Protein AF-A0A1A3EFR7-F1 (afdb_monomer)

Secondary structure (DSSP, 8-state):
---EEEEETTTEEEEE---TT-SHHHHHHHHHHHHHHTSPGGGPPP-TTSTTHHHHHHHHHHHHHHHHHHHHHHHHHHHHHHHHHHHHHHHHHHT-HHHHHHHHHHHHHHHHHHHHHHH-EEEEEEE-SS-EEEEEEPPP-HHHHHHHHHHHHHHHHHHHHHHHHHHHHHHTT-S----TTT--TT-EEEETTEEEEEEEE-SSEEEEESSTT-SSEEEEEGGG--EEEPPPPPP----

Nearest PDB structures (foldseek):
  6pw5-assembly1_D  TM=2.987E-01  e=8.821E-01  Chlamydomonas reinhardtii
  7qew-assembly1_G  TM=3.530E-01  e=2.771E+00  Homo sapiens
  7xki-assembly1_H  TM=3.450E-01  e=4.137E+00  Homo sapiens
  6l3t-assembly1_A  TM=3.529E-01  e=3.484E+00  Homo sapiens
  8qa3-assembly1_G  TM=2.784E-01  e=5.507E+00  Homo sapiens

Solvent-accessible surface area (backbone atoms only — not comparable to full-atom values): 13582 Å² total; per-residue (Å²): 137,78,76,46,74,48,78,40,98,89,76,42,73,45,80,43,79,84,54,80,88,68,53,59,38,58,56,30,44,56,49,18,51,56,30,51,70,64,41,69,76,92,71,63,78,83,50,82,95,43,93,59,30,65,59,52,55,52,33,54,50,47,21,52,55,27,43,51,47,20,50,53,39,42,54,52,42,50,52,50,47,52,54,52,50,54,53,49,51,53,50,50,57,63,65,30,51,51,54,40,51,54,49,43,56,48,50,55,52,50,46,54,49,47,50,40,47,45,69,26,46,77,44,77,78,48,76,58,101,86,50,74,42,69,49,78,43,69,49,44,57,70,76,59,29,56,51,49,53,53,52,45,53,54,46,52,53,51,42,52,53,51,49,52,54,50,50,54,33,35,75,71,65,75,25,46,81,57,47,57,92,77,52,59,68,58,16,35,40,24,43,96,92,43,74,27,43,26,73,40,71,42,90,68,30,34,32,25,32,81,50,91,88,55,92,60,70,48,80,44,46,33,56,60,38,79,44,78,42,76,56,74,74,80,76,84,77,82,128

Radius of gyration: 33.88 Å; Cα contacts (8 Å, |Δi|>4): 268; chains: 1; bounding box: 74×56×97 Å

pLDDT: mean 86.57, std 13.1, range [36.88, 97.88]

Foldseek 3Di:
DDWDFDADPVPGTDIPDDAAPPCVLVVLVVQLVVLVVPADPPCDDQDPPDPCNVVNVVSVVSNVSSVVRSVVSVVVNVVNVVVVVVVVVVVCVCLQLVNLVVVLVVLVVVLVVLVCQQQWDKDFPDDDPPDTDIDTGHHDDDPRNVVSVVSSVVSVVVSVVSVVSSVVCVVVVNWFPDFLVNDDQQKWFDAPRDIWGFHAHDGFWTWTDPDPPDPDTDTDGRRRTPDIGGRPDPPPPDD

Structure (mmCIF, N/CA/C/O backbone):
data_AF-A0A1A3EFR7-F1
#
_entry.id   AF-A0A1A3EFR7-F1
#
loop_
_atom_site.group_PDB
_atom_site.id
_atom_site.type_symbol
_atom_site.label_atom_id
_atom_site.label_alt_id
_atom_site.label_comp_id
_atom_site.label_asym_id
_atom_site.label_entity_id
_atom_site.label_seq_id
_atom_site.pdbx_PDB_ins_code
_atom_site.Cartn_x
_atom_site.Cartn_y
_atom_site.Cartn_z
_atom_site.occupancy
_atom_site.B_iso_or_equiv
_atom_site.auth_seq_id
_atom_site.auth_comp_id
_atom_site.auth_asym_id
_atom_site.auth_atom_id
_atom_site.pdbx_PDB_model_num
ATOM 1 N N . MET A 1 1 ? -5.564 -5.905 34.530 1.00 47.72 1 MET A N 1
ATOM 2 C CA . MET A 1 1 ? -5.461 -4.650 33.761 1.00 47.72 1 MET A CA 1
ATOM 3 C C . MET A 1 1 ? -5.780 -3.529 34.733 1.00 47.72 1 MET A C 1
ATOM 5 O O . MET A 1 1 ? -6.834 -3.589 35.351 1.00 47.72 1 MET A O 1
ATOM 9 N N . THR A 1 2 ? -4.843 -2.623 34.988 1.00 44.03 2 THR A N 1
ATOM 10 C CA . THR A 1 2 ? -4.982 -1.571 36.005 1.00 44.03 2 THR A CA 1
ATOM 11 C C . THR A 1 2 ? -5.213 -0.236 35.315 1.00 44.03 2 THR A C 1
ATOM 13 O O . THR A 1 2 ? -4.334 0.248 34.611 1.00 44.03 2 THR A O 1
ATOM 16 N N . ILE A 1 3 ? -6.408 0.323 35.495 1.00 56.50 3 ILE A N 1
ATOM 17 C CA . ILE A 1 3 ? -6.727 1.700 35.118 1.00 56.50 3 ILE A CA 1
ATOM 18 C C . ILE A 1 3 ? -6.306 2.572 36.301 1.00 56.50 3 ILE A C 1
ATOM 20 O O . ILE A 1 3 ? -6.810 2.379 37.410 1.00 56.50 3 ILE A O 1
ATOM 24 N N . GLU A 1 4 ? -5.376 3.500 36.089 1.00 62.97 4 GLU A N 1
ATOM 25 C CA . GLU A 1 4 ? -4.986 4.458 37.124 1.00 62.97 4 GLU A CA 1
ATOM 26 C C . GLU A 1 4 ? -5.893 5.678 37.046 1.00 62.97 4 GLU A C 1
ATOM 28 O O . GLU A 1 4 ? -5.896 6.422 36.067 1.00 62.97 4 GLU A O 1
ATOM 33 N N . ILE A 1 5 ? -6.681 5.883 38.096 1.00 67.31 5 ILE A N 1
ATOM 34 C CA . ILE A 1 5 ? -7.488 7.086 38.265 1.00 67.31 5 ILE A CA 1
ATOM 35 C C . ILE A 1 5 ? -6.757 7.966 39.274 1.00 67.31 5 ILE A C 1
ATOM 37 O O . ILE A 1 5 ? -6.747 7.670 40.469 1.00 67.31 5 ILE A O 1
ATOM 41 N N . ILE A 1 6 ? -6.131 9.035 38.792 1.00 67.69 6 ILE A N 1
ATOM 42 C CA . ILE A 1 6 ? -5.383 9.982 39.620 1.00 67.69 6 ILE A CA 1
ATOM 43 C C . ILE A 1 6 ? -6.299 11.170 39.907 1.00 67.69 6 ILE A C 1
ATOM 45 O O . ILE A 1 6 ? -6.888 11.742 38.995 1.00 67.69 6 ILE A O 1
ATOM 49 N N . HIS A 1 7 ? -6.455 11.542 41.178 1.00 60.56 7 HIS A N 1
ATOM 50 C CA . HIS A 1 7 ? -7.191 12.745 41.567 1.00 60.56 7 HIS A CA 1
ATOM 51 C C . HIS A 1 7 ? -6.232 13.775 42.158 1.00 60.56 7 HIS A C 1
ATOM 53 O O . HIS A 1 7 ? -5.554 13.512 43.149 1.00 60.56 7 HIS A O 1
ATOM 59 N N . ASN A 1 8 ? -6.204 14.950 41.543 1.00 68.00 8 ASN A N 1
ATOM 60 C CA . ASN A 1 8 ? -5.375 16.093 41.889 1.00 68.00 8 ASN A CA 1
ATOM 61 C C . ASN A 1 8 ? -6.301 17.300 42.139 1.00 68.00 8 ASN A C 1
ATOM 63 O O . ASN A 1 8 ? -7.227 17.540 41.370 1.00 68.00 8 ASN A O 1
ATOM 67 N N . ALA A 1 9 ? -6.054 18.086 43.192 1.00 50.72 9 ALA A N 1
ATOM 68 C CA . ALA A 1 9 ? -6.860 19.270 43.514 1.00 50.72 9 ALA A CA 1
ATOM 69 C C . ALA A 1 9 ? -6.804 20.387 42.444 1.00 50.72 9 ALA A C 1
ATOM 71 O O . ALA A 1 9 ? -7.739 21.178 42.345 1.00 50.72 9 ALA A O 1
ATOM 72 N N . ALA A 1 10 ? -5.731 20.455 41.653 1.00 48.84 10 ALA A N 1
ATOM 73 C CA . ALA A 1 10 ? -5.528 21.416 40.569 1.00 48.84 10 ALA A CA 1
ATOM 74 C C . ALA A 1 10 ? -6.089 20.941 39.214 1.00 48.84 10 ALA A C 1
ATOM 76 O O . ALA A 1 10 ? -6.553 21.762 38.429 1.00 48.84 10 ALA A O 1
ATOM 77 N N . GLU A 1 11 ? -6.059 19.634 38.938 1.00 47.59 11 GLU A N 1
ATOM 78 C CA . GLU A 1 11 ? -6.414 19.060 37.623 1.00 47.59 11 GLU A CA 1
ATOM 79 C C . GLU A 1 11 ? -7.722 18.251 37.640 1.00 47.59 11 GLU A C 1
ATOM 81 O O . GLU A 1 11 ? -8.240 17.868 36.594 1.00 47.59 11 GLU A O 1
ATOM 86 N N . GLY A 1 12 ? -8.288 17.998 38.820 1.00 53.56 12 GLY A N 1
ATOM 87 C CA . GLY A 1 12 ? -9.441 17.124 38.992 1.00 53.56 12 GLY A CA 1
ATOM 88 C C . GLY A 1 12 ? -9.071 15.640 38.917 1.00 53.56 12 GLY A C 1
ATOM 89 O O . GLY A 1 12 ? -7.964 15.225 39.252 1.00 53.56 12 GLY A O 1
ATOM 90 N N . THR A 1 13 ? -10.041 14.802 38.548 1.00 62.94 13 THR A N 1
ATOM 91 C CA . THR A 1 13 ? -9.838 13.358 38.368 1.00 62.94 13 THR A CA 1
ATOM 92 C C . THR A 1 13 ? -9.436 13.067 36.923 1.00 62.94 13 THR A C 1
ATOM 94 O O . THR A 1 13 ? -10.256 13.223 36.022 1.00 62.94 13 THR A O 1
ATOM 97 N N . LEU A 1 14 ? -8.213 12.591 36.715 1.00 58.44 14 LEU A N 1
ATOM 98 C CA . LEU A 1 14 ? -7.668 12.156 35.433 1.00 58.44 14 LEU A CA 1
ATOM 99 C C . LEU A 1 14 ? -7.597 10.629 35.367 1.00 58.44 14 LEU A C 1
ATOM 101 O O . LEU A 1 14 ? -7.356 9.957 36.371 1.00 58.44 14 LEU A O 1
ATOM 105 N N . VAL A 1 15 ? -7.811 10.079 34.172 1.00 64.69 15 VAL A N 1
ATOM 106 C CA . VAL A 1 15 ? -7.765 8.634 33.929 1.00 64.69 15 VAL A CA 1
ATOM 107 C C . VAL A 1 15 ? -6.598 8.319 33.003 1.00 64.69 15 VAL A C 1
ATOM 109 O O . VAL A 1 15 ? -6.562 8.759 31.856 1.00 64.69 15 VAL A O 1
ATOM 112 N N . HIS A 1 16 ? -5.633 7.569 33.525 1.00 63.12 16 HIS A N 1
ATOM 113 C CA . HIS A 1 16 ? -4.397 7.186 32.857 1.00 63.12 16 HIS A CA 1
ATOM 114 C C . HIS A 1 16 ? -4.403 5.700 32.479 1.00 63.12 16 HIS A C 1
ATOM 116 O O . HIS A 1 16 ? -5.020 4.863 33.140 1.00 63.12 16 HIS A O 1
ATOM 122 N N . GLY A 1 17 ? -3.665 5.375 31.413 1.00 61.75 17 GLY A N 1
ATOM 123 C CA . GLY A 1 17 ? -3.441 3.991 30.986 1.00 61.75 17 GLY A CA 1
ATOM 124 C C . GLY A 1 17 ? -4.532 3.406 30.091 1.00 61.75 17 GLY A C 1
ATOM 125 O O . GLY A 1 17 ? -4.650 2.184 30.019 1.00 61.75 17 GLY A O 1
ATOM 126 N N . THR A 1 18 ? -5.317 4.245 29.407 1.00 61.47 18 THR A N 1
ATOM 127 C CA . THR A 1 18 ? -6.370 3.751 28.518 1.00 61.47 18 THR A CA 1
ATOM 128 C C . THR A 1 18 ? -5.834 3.286 27.161 1.00 61.47 18 THR A C 1
ATOM 130 O O . THR A 1 18 ? -4.900 3.859 26.595 1.00 61.47 18 THR A O 1
ATOM 133 N N . ALA A 1 19 ? -6.423 2.215 26.634 1.00 57.97 19 ALA A N 1
ATOM 134 C CA . ALA A 1 19 ? -6.080 1.596 25.357 1.00 57.97 19 ALA A CA 1
ATOM 135 C C . ALA A 1 19 ? -7.344 1.296 24.538 1.00 57.97 19 ALA A C 1
ATOM 137 O O . ALA A 1 19 ? -8.467 1.340 25.034 1.00 57.97 19 ALA A O 1
ATOM 138 N N . ARG A 1 20 ? -7.180 0.973 23.250 1.00 60.22 20 ARG A N 1
ATOM 139 C CA . ARG A 1 20 ? -8.311 0.627 22.375 1.00 60.22 20 ARG A CA 1
ATOM 140 C C . ARG A 1 20 ? -9.146 -0.504 22.995 1.00 60.22 20 ARG A C 1
ATOM 142 O O . ARG A 1 20 ? -8.629 -1.601 23.187 1.00 60.22 20 ARG A O 1
ATOM 149 N N . GLY A 1 21 ? -10.443 -0.253 23.190 1.00 64.12 21 GLY A N 1
ATOM 150 C CA . GLY A 1 21 ? -11.410 -1.271 23.616 1.00 64.12 21 GLY A CA 1
ATOM 151 C C . GLY A 1 21 ? -11.259 -1.726 25.069 1.00 64.12 21 GLY A C 1
ATOM 152 O O . GLY A 1 21 ? -11.789 -2.770 25.428 1.00 64.12 21 GLY A O 1
ATOM 153 N N . ASP A 1 22 ? -10.554 -0.962 25.901 1.00 73.44 22 ASP A N 1
ATOM 154 C CA . ASP A 1 22 ? -10.338 -1.265 27.321 1.00 73.44 22 ASP A CA 1
ATOM 155 C C . ASP A 1 22 ? -11.589 -1.089 28.209 1.00 73.44 22 ASP A C 1
ATOM 157 O O . ASP A 1 22 ? -11.560 -1.418 29.393 1.00 73.44 22 ASP A O 1
ATOM 161 N N . GLY A 1 23 ? -12.689 -0.577 27.645 1.00 76.81 23 GLY A N 1
ATOM 162 C CA . GLY A 1 23 ? -13.964 -0.370 28.335 1.00 76.81 23 GLY A CA 1
ATOM 163 C C . GLY A 1 23 ? -13.994 0.844 29.267 1.00 76.81 23 GLY A C 1
ATOM 164 O O . GLY A 1 23 ? -15.021 1.088 29.901 1.00 76.81 23 GLY A O 1
ATOM 165 N N . THR A 1 24 ? -12.921 1.640 29.336 1.00 80.38 24 THR A N 1
ATOM 166 C CA . THR A 1 24 ? -12.816 2.768 30.276 1.00 80.38 24 THR A CA 1
ATOM 167 C C . THR A 1 24 ? -13.879 3.830 30.015 1.00 80.38 24 THR A C 1
ATOM 169 O O . THR A 1 24 ? -14.481 4.354 30.952 1.00 80.38 24 THR A O 1
ATOM 172 N N . ASN A 1 25 ? -14.155 4.106 28.739 1.00 83.25 25 ASN A N 1
ATOM 173 C CA . ASN A 1 25 ? -15.209 5.031 28.342 1.00 83.25 25 ASN A CA 1
ATOM 174 C C . ASN A 1 25 ? -16.582 4.597 28.893 1.00 83.25 25 ASN A C 1
ATOM 176 O O . ASN A 1 25 ? -17.281 5.382 29.526 1.00 83.25 25 A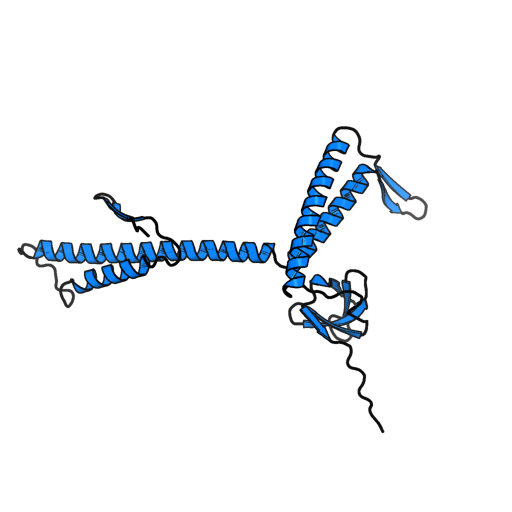SN A O 1
ATOM 180 N N . THR A 1 26 ? -16.929 3.316 28.742 1.00 85.06 26 THR A N 1
ATOM 181 C CA . THR A 1 26 ? -18.188 2.749 29.248 1.00 85.06 26 THR A CA 1
ATOM 182 C C . THR A 1 26 ? -18.311 2.911 30.762 1.00 85.06 26 THR A C 1
ATOM 184 O O . THR A 1 26 ? -19.333 3.378 31.252 1.00 85.06 26 THR A O 1
ATOM 187 N N . ILE A 1 27 ? -17.240 2.610 31.504 1.00 86.75 27 ILE A N 1
ATOM 188 C CA . ILE A 1 27 ? -17.213 2.750 32.968 1.00 86.75 27 ILE A CA 1
ATOM 189 C C . ILE A 1 27 ? -17.441 4.209 33.395 1.00 86.75 27 ILE A C 1
ATOM 191 O O . ILE A 1 27 ? -18.102 4.469 34.404 1.00 86.75 27 ILE A O 1
ATOM 195 N N . LEU A 1 28 ? -16.887 5.170 32.651 1.00 88.12 28 LEU A N 1
ATOM 196 C CA . LEU A 1 28 ? -17.024 6.592 32.960 1.00 88.12 28 LEU A CA 1
ATOM 197 C C . LEU A 1 28 ? -18.399 7.143 32.587 1.00 88.12 28 LEU A C 1
ATOM 199 O O . LEU A 1 28 ? -18.930 7.932 33.364 1.00 88.12 28 LEU A O 1
ATOM 203 N N . TRP A 1 29 ? -19.011 6.678 31.497 1.00 89.38 29 TRP A N 1
ATOM 204 C CA . TRP A 1 29 ? -20.419 6.964 31.210 1.00 89.38 29 TRP A CA 1
ATOM 205 C C . TRP A 1 29 ? -21.349 6.371 32.274 1.00 89.38 29 TRP A C 1
ATOM 207 O O . TRP A 1 29 ? -22.242 7.059 32.751 1.00 89.38 29 TRP A O 1
ATOM 217 N N . ASP A 1 30 ? -21.094 5.159 32.771 1.00 90.31 30 ASP A N 1
ATOM 218 C CA . ASP A 1 30 ? -21.869 4.597 33.889 1.00 90.31 30 ASP A CA 1
ATOM 219 C C . ASP A 1 30 ? -21.675 5.385 35.201 1.00 90.31 30 ASP A C 1
ATOM 221 O O . ASP A 1 30 ? -22.555 5.436 36.069 1.00 90.31 30 ASP A O 1
ATOM 225 N N . ALA A 1 31 ? -20.497 5.980 35.407 1.00 88.19 31 ALA A N 1
ATOM 226 C CA . ALA A 1 31 ? -20.230 6.861 36.544 1.00 88.19 31 ALA A CA 1
ATOM 227 C C . ALA A 1 31 ? -20.920 8.226 36.396 1.00 88.19 31 ALA A C 1
ATOM 229 O O . ALA A 1 31 ? -21.444 8.749 37.382 1.00 88.19 31 ALA A O 1
ATOM 230 N N . GLU A 1 32 ? -20.944 8.774 35.183 1.00 94.00 32 GLU A N 1
ATOM 231 C CA . GLU A 1 32 ? -21.685 9.978 34.812 1.00 94.00 32 GLU A CA 1
ATOM 232 C C . GLU A 1 32 ? -23.180 9.791 35.059 1.00 94.00 32 GLU A C 1
ATOM 234 O O . GLU A 1 32 ? -23.756 10.567 35.822 1.00 94.00 32 GLU A O 1
ATOM 239 N N . GLN A 1 33 ? -23.763 8.688 34.586 1.00 92.75 33 GLN A N 1
ATOM 240 C CA . GLN A 1 33 ? -25.187 8.409 34.757 1.00 92.75 33 GLN A CA 1
ATOM 241 C C . GLN A 1 33 ? -25.579 8.321 36.232 1.00 92.75 33 GLN A C 1
ATOM 243 O O . GLN A 1 33 ? -26.597 8.870 36.657 1.00 92.75 33 GLN A O 1
ATOM 248 N N . ARG A 1 34 ? -24.734 7.694 37.061 1.00 91.88 34 ARG A N 1
ATOM 249 C CA . ARG A 1 34 ? -24.928 7.672 38.519 1.00 91.88 34 ARG A CA 1
ATOM 250 C C . ARG A 1 34 ? -24.830 9.063 39.145 1.00 91.88 34 ARG A C 1
ATOM 252 O O . ARG A 1 34 ? -25.558 9.352 40.093 1.00 91.88 34 ARG A O 1
ATOM 259 N N . ALA A 1 35 ? -23.933 9.916 38.654 1.00 90.88 35 ALA A N 1
ATOM 260 C CA . ALA A 1 35 ? -23.763 11.271 39.166 1.00 90.88 35 ALA A CA 1
ATOM 261 C C . ALA A 1 35 ? -24.929 12.191 38.765 1.00 90.88 35 ALA A C 1
ATOM 263 O O . ALA A 1 35 ? -25.392 12.969 39.599 1.00 90.88 35 ALA A O 1
ATOM 264 N N . VAL A 1 36 ? -25.442 12.057 37.539 1.00 91.12 36 VAL A N 1
ATOM 265 C CA . VAL A 1 36 ? -26.627 12.772 37.044 1.00 91.12 36 VAL A CA 1
ATOM 266 C C . VAL A 1 36 ? -27.892 12.308 37.760 1.00 91.12 36 VAL A C 1
ATOM 268 O O . VAL A 1 36 ? -28.665 13.141 38.226 1.00 91.12 36 VAL A O 1
ATOM 271 N N . ALA A 1 37 ? -28.075 11.000 37.953 1.00 91.75 37 ALA A N 1
ATOM 272 C CA . ALA A 1 37 ? -29.216 10.454 38.692 1.00 91.75 37 ALA A CA 1
ATOM 273 C C . ALA A 1 37 ? -29.262 10.908 40.166 1.00 91.75 37 ALA A C 1
ATOM 275 O O . ALA A 1 37 ? -30.321 10.888 40.790 1.00 91.75 37 ALA A O 1
ATOM 276 N N . ALA A 1 38 ? -28.126 11.328 40.732 1.00 89.56 38 ALA A N 1
ATOM 277 C CA . ALA A 1 38 ? -28.039 11.862 42.089 1.00 89.56 38 ALA A CA 1
ATOM 278 C C . ALA A 1 38 ? -28.396 13.360 42.198 1.00 89.56 38 ALA A C 1
ATOM 280 O O . ALA A 1 38 ? -28.378 13.907 43.310 1.00 89.56 38 ALA A O 1
ATOM 281 N N . LEU A 1 39 ? -28.680 14.040 41.081 1.00 89.88 39 LEU A N 1
ATOM 282 C CA . LEU A 1 39 ? -29.120 15.434 41.079 1.00 89.88 39 LEU A CA 1
ATOM 283 C C . LEU A 1 39 ? -30.555 15.571 41.613 1.00 89.88 39 LEU A C 1
ATOM 285 O O . LEU A 1 39 ? -31.362 14.650 41.471 1.00 89.88 39 LEU A O 1
ATOM 289 N N . PRO A 1 40 ? -30.903 16.721 42.221 1.00 85.06 40 PRO A N 1
ATOM 290 C CA . PRO A 1 40 ? -32.276 16.991 42.627 1.00 85.06 40 PRO A CA 1
ATOM 291 C C . PRO A 1 40 ? -33.252 16.880 41.446 1.00 85.06 40 PRO A C 1
ATOM 293 O O . PRO A 1 40 ? -32.957 17.375 40.352 1.00 85.06 40 PRO A O 1
ATOM 296 N N . PRO A 1 41 ? -34.416 16.242 41.649 1.00 82.62 41 PRO A N 1
ATOM 297 C CA . PRO A 1 41 ? -35.374 16.010 40.580 1.00 82.62 41 PRO A CA 1
ATOM 298 C C . PRO A 1 41 ? -35.906 17.335 40.024 1.00 82.62 41 PRO A C 1
ATOM 300 O O . PRO A 1 41 ? -36.133 18.293 40.762 1.00 82.62 41 PRO A O 1
ATOM 303 N N . GLY A 1 42 ? -36.118 17.386 38.708 1.00 82.31 42 GLY A N 1
ATOM 304 C CA . GLY A 1 42 ? -36.773 18.519 38.047 1.00 82.31 42 GLY A CA 1
ATOM 305 C C . GLY A 1 42 ? -35.972 19.825 38.011 1.00 82.31 42 GLY A C 1
ATOM 306 O O . GLY A 1 42 ? -36.555 20.861 37.713 1.00 82.31 42 GLY A O 1
ATOM 307 N N . GLY A 1 43 ? -34.665 19.799 38.306 1.00 81.69 43 GLY A N 1
ATOM 308 C CA . GLY A 1 43 ? -33.828 21.003 38.255 1.00 81.69 43 GLY A CA 1
ATOM 309 C C . GLY A 1 43 ? -34.181 22.022 39.339 1.00 81.69 43 GLY A C 1
ATOM 310 O O . GLY A 1 43 ? -34.207 23.222 39.069 1.00 81.69 43 GLY A O 1
ATOM 311 N N . GLU A 1 44 ? -34.489 21.544 40.552 1.00 86.81 44 GLU A N 1
ATOM 312 C CA . GLU A 1 44 ? -34.812 22.398 41.700 1.00 86.81 44 GLU A CA 1
ATOM 313 C C . GLU A 1 44 ? -33.772 23.533 41.854 1.00 86.81 44 GLU A C 1
ATOM 315 O O . GLU A 1 44 ? -32.570 23.279 41.772 1.00 86.81 44 GLU A O 1
ATOM 320 N N . PRO A 1 45 ? -34.177 24.793 42.088 1.00 89.38 45 PRO A N 1
ATOM 321 C CA . PRO A 1 45 ? -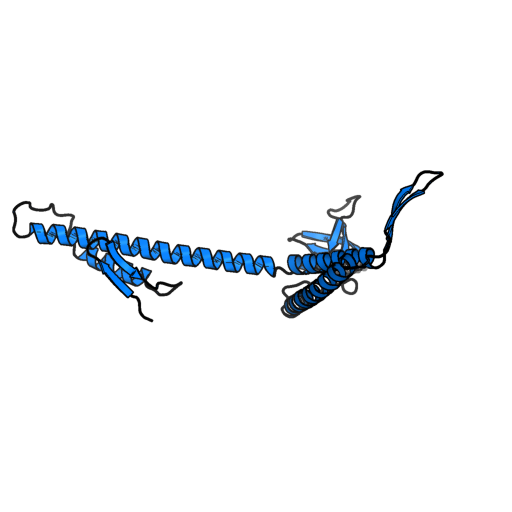33.223 25.871 42.321 1.00 89.38 45 PRO A CA 1
ATOM 322 C C . PRO A 1 45 ? -32.372 25.651 43.581 1.00 89.38 45 PRO A C 1
ATOM 324 O O . PRO A 1 45 ? -32.831 25.119 44.598 1.00 89.38 45 PRO A O 1
ATOM 327 N N . ILE A 1 46 ? -31.123 26.127 43.559 1.00 89.94 46 ILE A N 1
ATOM 328 C CA . ILE A 1 46 ? -30.269 26.131 44.753 1.00 89.94 46 ILE A CA 1
ATOM 329 C C . ILE A 1 46 ? -30.844 27.116 45.779 1.00 89.94 46 ILE A C 1
ATOM 331 O O . ILE A 1 46 ? -30.885 28.323 45.551 1.00 89.94 46 ILE A O 1
ATOM 335 N N . LYS A 1 47 ? -31.232 26.599 46.947 1.00 91.44 47 LYS A N 1
ATOM 336 C CA . LYS A 1 47 ? -31.682 27.400 48.094 1.00 91.44 47 LYS A CA 1
ATOM 337 C C . LYS A 1 47 ? -30.475 28.025 48.799 1.00 91.44 47 LYS A C 1
ATOM 339 O O . LYS A 1 47 ? -29.820 27.355 49.596 1.00 91.44 47 LYS A O 1
ATOM 344 N N . ILE A 1 48 ? -30.168 29.280 48.476 1.00 93.44 48 ILE A N 1
ATOM 345 C CA . ILE A 1 48 ? -29.035 30.032 49.040 1.00 93.44 48 ILE A CA 1
ATOM 346 C C . ILE A 1 48 ? -29.254 30.278 50.543 1.00 93.44 48 ILE A C 1
ATOM 348 O O . ILE A 1 48 ? -30.358 30.621 50.958 1.00 93.44 48 ILE A O 1
ATOM 352 N N . GLY A 1 49 ? -28.218 30.082 51.362 1.00 90.94 49 GLY A N 1
ATOM 353 C CA . GLY A 1 49 ? -28.253 30.244 52.820 1.00 90.94 49 GLY A CA 1
ATOM 354 C C . GLY A 1 49 ? -28.866 29.063 53.582 1.00 90.94 49 GLY A C 1
ATOM 355 O O . GLY A 1 49 ? -28.876 29.063 54.811 1.00 90.94 49 GLY A O 1
ATOM 356 N N . HIS A 1 50 ? -29.369 28.041 52.884 1.00 92.38 50 HIS A N 1
ATOM 357 C CA . HIS A 1 50 ? -29.952 26.855 53.507 1.00 92.38 50 HIS A CA 1
ATOM 358 C C . HIS A 1 50 ? -28.880 25.790 53.783 1.00 92.38 50 HIS A C 1
ATOM 360 O O . HIS A 1 50 ? -27.929 25.625 53.022 1.00 92.38 50 HIS A O 1
ATOM 366 N N . HIS A 1 51 ? -29.056 24.971 54.822 1.00 91.62 51 HIS A N 1
ATOM 367 C CA . HIS A 1 51 ? -28.089 23.920 55.183 1.00 91.62 51 HIS A CA 1
ATOM 368 C C . HIS A 1 51 ? -27.826 22.897 54.049 1.00 91.62 51 HIS A C 1
ATOM 370 O O . HIS A 1 51 ? -26.772 22.259 54.005 1.00 91.62 51 HIS A O 1
ATOM 376 N N . SER A 1 52 ? -28.766 22.748 53.106 1.00 89.75 52 SER A N 1
ATOM 377 C CA . SER A 1 52 ? -28.663 21.860 51.939 1.00 89.75 52 SER A CA 1
ATOM 378 C C . SER A 1 52 ? -27.905 22.461 50.746 1.00 89.75 52 SER A C 1
ATOM 380 O O . SER A 1 52 ? -27.579 21.732 49.809 1.00 89.75 52 SER A O 1
ATOM 382 N N . GLU A 1 53 ? -27.607 23.762 50.762 1.00 93.25 53 GLU A N 1
ATOM 383 C CA . GLU A 1 53 ? -26.986 24.503 49.657 1.00 93.25 53 GLU A CA 1
ATOM 384 C C . GLU A 1 53 ? -25.667 23.867 49.199 1.00 93.25 53 GLU A C 1
ATOM 386 O O . GLU A 1 53 ? -25.480 23.562 48.018 1.00 93.25 53 GLU A O 1
ATOM 391 N N . ARG A 1 54 ? -24.770 23.587 50.154 1.00 92.38 54 ARG A N 1
ATOM 392 C CA . ARG A 1 54 ? -23.468 22.958 49.888 1.00 92.38 54 ARG A CA 1
ATOM 393 C C . ARG A 1 54 ? -23.621 21.587 49.231 1.00 92.38 54 ARG A C 1
ATOM 395 O O . ARG A 1 54 ? -22.892 21.264 48.298 1.00 92.38 54 ARG A O 1
ATOM 402 N N . ARG A 1 55 ? -24.584 20.780 49.692 1.00 91.06 55 ARG A N 1
ATOM 403 C CA . ARG A 1 55 ? -24.855 19.453 49.116 1.00 91.06 55 ARG A CA 1
ATOM 404 C C . ARG A 1 55 ? -25.330 19.572 47.667 1.00 91.06 55 ARG A C 1
ATOM 406 O O . ARG A 1 55 ? -24.864 18.797 46.838 1.00 91.06 55 ARG A O 1
ATOM 413 N N . HIS A 1 56 ? -26.205 20.535 47.375 1.00 92.50 56 HIS A N 1
ATOM 414 C CA . HIS A 1 56 ? -26.717 20.778 46.026 1.00 92.50 56 HIS A CA 1
ATOM 415 C C . HIS A 1 56 ? -25.584 21.179 45.071 1.00 92.50 56 HIS A C 1
ATOM 417 O O . HIS A 1 56 ? -25.380 20.516 44.055 1.00 92.50 56 HIS A O 1
ATOM 423 N N . ARG A 1 57 ? -24.772 22.183 45.433 1.00 93.81 57 ARG A N 1
ATOM 424 C CA . ARG A 1 57 ? -23.620 22.596 44.608 1.00 93.81 57 ARG A CA 1
ATOM 425 C C . ARG A 1 57 ? -22.654 21.447 44.340 1.00 93.81 57 ARG A C 1
ATOM 427 O O . ARG A 1 57 ? -22.244 21.249 43.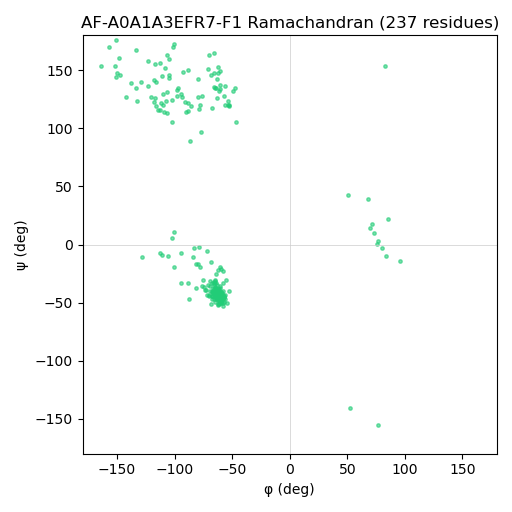202 1.00 93.81 57 ARG A O 1
ATOM 434 N N . ASN A 1 58 ? -22.350 20.652 45.364 1.00 92.38 58 ASN A N 1
ATOM 435 C CA . ASN A 1 58 ? -21.464 19.500 45.218 1.00 92.38 58 ASN A CA 1
ATOM 436 C C . ASN A 1 58 ? -22.055 18.410 44.310 1.00 92.38 58 ASN A C 1
ATOM 438 O O . ASN A 1 58 ? -21.298 17.713 43.642 1.00 92.38 58 ASN A O 1
ATOM 442 N N . ALA A 1 59 ? -23.380 18.230 44.288 1.00 92.69 59 ALA A N 1
ATOM 443 C CA . ALA A 1 59 ? -24.032 17.283 43.385 1.00 92.69 59 ALA A CA 1
ATOM 444 C C . ALA A 1 59 ? -23.900 17.730 41.921 1.00 92.69 59 ALA A C 1
ATOM 446 O O . ALA A 1 59 ? -23.467 16.934 41.092 1.00 92.69 59 ALA A O 1
ATOM 447 N N . ILE A 1 60 ? -24.167 19.010 41.637 1.00 92.31 60 ILE A N 1
ATOM 448 C CA . ILE A 1 60 ? -23.995 19.602 40.300 1.00 92.31 60 ILE A CA 1
ATOM 449 C C . ILE A 1 60 ? -22.537 19.503 39.846 1.00 92.31 60 ILE A C 1
ATOM 451 O O . ILE A 1 60 ? -22.276 19.012 38.751 1.00 92.31 60 ILE A O 1
ATOM 455 N N . ALA A 1 61 ? -21.589 19.905 40.700 1.00 92.62 61 ALA A N 1
ATOM 456 C CA . ALA A 1 61 ? -20.164 19.821 40.390 1.00 92.62 61 ALA A CA 1
ATOM 457 C C . ALA A 1 61 ? -19.744 18.378 40.069 1.00 92.62 61 ALA A C 1
ATOM 459 O O . ALA A 1 61 ? -19.125 18.134 39.040 1.00 92.62 61 ALA A O 1
ATOM 460 N N . ARG A 1 62 ? -20.169 17.397 40.881 1.00 91.56 62 ARG A N 1
ATOM 461 C CA . ARG A 1 62 ? -19.870 15.980 40.627 1.00 91.56 62 ARG A CA 1
ATOM 462 C C . ARG A 1 62 ? -20.436 15.469 39.304 1.00 91.56 62 ARG A C 1
ATOM 464 O O . ARG A 1 62 ? -19.720 14.757 38.608 1.00 91.56 62 ARG A O 1
ATOM 471 N N . ALA A 1 63 ? -21.686 15.796 38.975 1.00 91.94 63 ALA A N 1
ATOM 472 C CA . ALA A 1 63 ? -22.306 15.381 37.715 1.00 91.94 63 ALA A CA 1
ATOM 473 C C . ALA A 1 63 ? -21.566 15.975 36.511 1.00 91.94 63 ALA A C 1
ATOM 475 O O . ALA A 1 63 ? -21.197 15.260 35.581 1.00 91.94 63 ALA A O 1
ATOM 476 N N . HIS A 1 64 ? -21.256 17.266 36.582 1.00 93.94 64 HIS A N 1
ATOM 477 C CA . HIS A 1 64 ? -20.523 17.973 35.544 1.00 93.94 64 HIS A CA 1
ATOM 478 C C . HIS A 1 64 ? -19.088 17.446 35.364 1.00 93.94 64 HIS A C 1
ATOM 480 O O . HIS A 1 64 ? -18.655 17.200 34.238 1.00 93.94 64 HIS A O 1
ATOM 486 N N . ASP A 1 65 ? -18.365 17.190 36.455 1.00 92.00 65 ASP A N 1
ATOM 487 C CA . ASP A 1 65 ? -17.014 16.625 36.395 1.00 92.00 65 ASP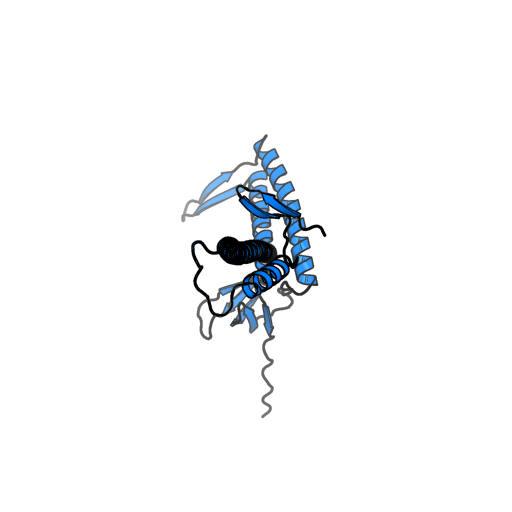 A CA 1
ATOM 488 C C . ASP A 1 65 ? -17.015 15.180 35.884 1.00 92.00 65 ASP A C 1
ATOM 490 O O . ASP A 1 65 ? -16.054 14.751 35.246 1.00 92.00 65 ASP A O 1
ATOM 494 N N . ALA A 1 66 ? -18.063 14.405 36.179 1.00 89.62 66 ALA A N 1
ATOM 495 C CA . ALA A 1 66 ? -18.225 13.058 35.639 1.00 89.62 66 ALA A CA 1
ATOM 496 C C . ALA A 1 66 ? -18.526 13.092 34.132 1.00 89.62 66 ALA A C 1
ATOM 498 O O . ALA A 1 66 ? -17.923 12.327 33.384 1.00 89.62 66 ALA A O 1
ATOM 499 N N . THR A 1 67 ? -19.359 14.039 33.686 1.00 91.69 67 THR A N 1
ATOM 500 C CA . THR A 1 67 ? -19.643 14.272 32.259 1.00 91.69 67 THR A CA 1
ATOM 501 C C . THR A 1 67 ? -18.373 14.616 31.491 1.00 91.69 67 THR A C 1
ATOM 503 O O . THR A 1 67 ? -18.070 13.978 30.485 1.00 91.69 67 THR A O 1
ATOM 506 N N . ARG A 1 68 ? -17.584 15.580 31.987 1.00 93.75 68 ARG A N 1
ATOM 507 C CA . ARG A 1 68 ? -16.307 15.961 31.360 1.00 93.75 68 ARG A CA 1
ATOM 508 C C . ARG A 1 68 ? -15.369 14.767 31.215 1.00 93.75 68 ARG A C 1
ATOM 510 O O . ARG A 1 68 ? -14.878 14.515 30.125 1.00 93.75 68 ARG A O 1
ATOM 517 N N . ARG A 1 69 ? -15.209 13.974 32.278 1.00 87.19 69 ARG A N 1
ATOM 518 C CA . ARG A 1 69 ? -14.377 12.763 32.249 1.00 87.19 69 ARG A CA 1
ATOM 519 C C . ARG A 1 69 ? -14.845 11.724 31.234 1.00 87.19 69 ARG A C 1
ATOM 521 O O . ARG A 1 69 ? -14.005 11.103 30.589 1.00 87.19 69 ARG A O 1
ATOM 528 N N . ALA A 1 70 ? -16.153 11.507 31.108 1.00 87.75 70 ALA A N 1
ATOM 529 C CA . ALA A 1 70 ? -16.701 10.559 30.141 1.00 87.75 70 ALA A CA 1
ATOM 530 C C . ALA A 1 70 ? -16.457 11.020 28.691 1.00 87.75 70 ALA A C 1
ATOM 532 O O . ALA A 1 70 ? -16.047 10.222 27.844 1.00 87.75 70 ALA A O 1
ATOM 533 N N . ILE A 1 71 ? -16.612 12.321 28.424 1.00 90.75 71 ILE A N 1
ATOM 534 C CA . ILE A 1 71 ? -16.276 12.926 27.128 1.00 90.75 71 ILE A CA 1
ATOM 535 C C . ILE A 1 71 ? -14.777 12.781 26.843 1.00 90.75 71 ILE A C 1
ATOM 537 O O . ILE A 1 71 ? -14.415 12.236 25.805 1.00 90.75 71 ILE A O 1
ATOM 541 N N . ASP A 1 72 ? -13.907 13.176 27.776 1.00 87.12 72 ASP A N 1
ATOM 542 C CA . ASP A 1 72 ? -12.452 13.095 27.598 1.00 87.12 72 ASP A CA 1
ATOM 543 C C . ASP A 1 72 ? -11.990 11.655 27.319 1.00 87.12 72 ASP A C 1
ATOM 545 O O . ASP A 1 72 ? -11.140 11.415 26.460 1.00 87.12 72 ASP A O 1
ATOM 549 N N . ALA A 1 73 ? -12.576 10.670 28.004 1.00 86.19 73 ALA A N 1
ATOM 550 C CA . ALA A 1 73 ? -12.276 9.263 27.767 1.00 86.19 73 ALA A CA 1
ATOM 551 C C . ALA A 1 73 ? -12.792 8.754 26.414 1.00 86.19 73 ALA A C 1
ATOM 553 O O . ALA A 1 73 ? -12.112 7.945 25.776 1.00 86.19 73 ALA A O 1
ATOM 554 N N . THR A 1 74 ? -13.954 9.235 25.960 1.00 87.94 74 THR A N 1
ATOM 555 C CA . THR A 1 74 ? -14.461 8.971 24.603 1.00 87.94 74 THR A CA 1
ATOM 556 C C . THR A 1 74 ? -13.482 9.507 23.564 1.00 87.94 74 THR A C 1
ATOM 558 O O . THR A 1 74 ? -13.014 8.763 22.706 1.00 87.94 74 THR A O 1
ATOM 561 N N . ASP A 1 75 ? -13.080 10.764 23.716 1.00 87.56 75 ASP A N 1
ATOM 562 C CA . ASP A 1 75 ? -12.134 11.450 22.844 1.00 87.56 75 ASP A CA 1
ATOM 563 C C . ASP A 1 75 ? -10.787 10.722 22.745 1.00 87.56 75 ASP A C 1
ATOM 565 O O . ASP A 1 75 ? -10.219 10.564 21.660 1.00 87.56 75 ASP A O 1
ATOM 569 N N . VAL A 1 76 ? -10.251 10.261 23.879 1.00 85.81 76 VAL A N 1
ATOM 570 C CA . VAL A 1 76 ? -9.008 9.481 23.908 1.00 85.81 76 VAL A CA 1
ATOM 571 C C . VAL A 1 76 ? -9.179 8.151 23.172 1.00 85.81 76 VAL A C 1
ATOM 573 O O . VAL A 1 76 ? -8.316 7.791 22.362 1.00 85.81 76 VAL A O 1
ATOM 576 N N . ALA A 1 77 ? -10.286 7.439 23.402 1.00 83.88 77 ALA A N 1
ATOM 577 C CA . ALA A 1 77 ? -10.578 6.179 22.722 1.00 83.88 77 ALA A CA 1
ATOM 578 C C . ALA A 1 77 ? -10.715 6.367 21.200 1.00 83.88 77 ALA A C 1
ATOM 580 O O . ALA A 1 77 ? -10.134 5.595 20.429 1.00 83.88 77 ALA A O 1
ATOM 581 N N . ASP A 1 78 ? -11.396 7.426 20.763 1.00 86.88 78 ASP A N 1
ATOM 582 C CA . ASP A 1 78 ? -11.597 7.748 19.351 1.00 86.88 78 ASP A CA 1
ATOM 583 C C . ASP A 1 78 ? -10.286 8.125 18.662 1.00 86.88 78 ASP A C 1
ATOM 585 O O . ASP A 1 78 ? -9.969 7.592 17.595 1.00 86.88 78 ASP A O 1
ATOM 589 N N . ARG A 1 79 ? -9.452 8.961 19.294 1.00 87.44 79 ARG A N 1
ATOM 590 C CA . ARG A 1 79 ? -8.114 9.297 18.771 1.00 87.44 79 ARG A CA 1
ATOM 591 C C . ARG A 1 79 ? -7.232 8.058 18.649 1.00 87.44 79 ARG A C 1
ATOM 593 O O . ARG A 1 79 ? -6.547 7.885 17.637 1.00 87.44 79 ARG A O 1
ATOM 600 N N . ALA A 1 80 ? -7.250 7.176 19.650 1.00 84.88 80 ALA A N 1
ATOM 601 C CA . ALA A 1 80 ? -6.522 5.911 19.596 1.00 84.88 80 ALA A CA 1
ATOM 602 C C . ALA A 1 80 ? -7.045 5.009 18.463 1.00 84.88 80 ALA A C 1
ATOM 604 O O . ALA A 1 80 ? -6.255 4.418 17.719 1.00 84.88 80 ALA A O 1
ATOM 605 N N . SER A 1 81 ? -8.368 4.942 18.285 1.00 84.75 81 SER A N 1
ATOM 606 C CA . SER A 1 81 ? -9.010 4.189 17.209 1.00 84.75 81 SER A CA 1
ATOM 607 C C . SER A 1 81 ? -8.607 4.711 15.831 1.00 84.75 81 SER A C 1
ATOM 609 O O . SER A 1 81 ? -8.103 3.929 15.017 1.00 84.75 81 SER A O 1
ATOM 611 N N . ALA A 1 82 ? -8.729 6.022 15.608 1.00 86.06 82 ALA A N 1
ATOM 612 C CA . ALA A 1 82 ? -8.373 6.699 14.368 1.00 86.06 82 ALA A CA 1
ATOM 613 C C . ALA A 1 82 ? -6.887 6.523 14.026 1.00 86.06 82 ALA A C 1
ATOM 615 O O . ALA A 1 82 ? -6.547 6.177 12.894 1.00 86.06 82 ALA A O 1
ATOM 616 N N . ARG A 1 83 ? -5.986 6.666 15.009 1.00 86.25 83 ARG A N 1
ATOM 617 C CA . ARG A 1 83 ? -4.544 6.443 14.812 1.00 86.25 83 ARG A CA 1
ATOM 618 C C . ARG A 1 83 ? -4.248 5.022 14.342 1.00 86.25 83 ARG A C 1
ATOM 620 O O . ARG A 1 83 ? -3.454 4.825 13.423 1.00 86.25 83 ARG A O 1
ATOM 627 N N . ALA A 1 84 ? -4.882 4.029 14.954 1.00 84.69 84 ALA A N 1
ATOM 628 C CA . ALA A 1 84 ? -4.655 2.641 14.581 1.00 84.69 84 ALA A CA 1
ATOM 629 C C . ALA A 1 84 ? -5.340 2.264 13.251 1.00 84.69 84 ALA A C 1
ATOM 631 O O . ALA A 1 84 ? -4.783 1.467 12.500 1.00 84.69 84 ALA A O 1
ATOM 632 N N . GLN A 1 85 ? -6.477 2.874 12.894 1.00 87.69 85 GLN A N 1
ATOM 633 C CA . GLN A 1 85 ? -7.043 2.763 11.541 1.00 87.69 85 GLN A CA 1
ATOM 634 C C . GLN A 1 85 ? -6.105 3.371 10.491 1.00 87.69 85 GLN A C 1
ATOM 636 O O . GLN A 1 85 ? -5.809 2.723 9.493 1.00 87.69 85 GLN A O 1
ATOM 641 N N . ALA A 1 86 ? -5.561 4.564 10.737 1.00 88.62 86 ALA A N 1
ATOM 642 C CA . ALA A 1 86 ? -4.600 5.196 9.837 1.00 88.62 86 ALA A CA 1
ATOM 643 C C . ALA A 1 86 ? -3.336 4.333 9.643 1.00 88.62 86 ALA A C 1
ATOM 645 O O . ALA A 1 86 ? -2.855 4.173 8.517 1.00 88.62 86 ALA A O 1
ATOM 646 N N . ALA A 1 87 ? -2.826 3.719 10.716 1.00 87.06 87 ALA A N 1
ATOM 647 C CA . ALA A 1 87 ? -1.695 2.793 10.652 1.00 87.06 87 ALA A CA 1
ATOM 648 C C . ALA A 1 87 ? -2.018 1.518 9.849 1.00 87.06 87 ALA A C 1
ATOM 650 O O . ALA A 1 87 ? -1.196 1.075 9.040 1.00 87.06 87 ALA A O 1
ATOM 651 N N . ALA A 1 88 ? -3.219 0.957 10.022 1.00 87.12 88 ALA A N 1
ATOM 652 C CA . ALA A 1 88 ? -3.689 -0.194 9.256 1.00 87.12 88 ALA A CA 1
ATOM 653 C C . ALA A 1 88 ? -3.829 0.146 7.765 1.00 87.12 88 ALA A C 1
ATOM 655 O O . ALA A 1 88 ? -3.291 -0.569 6.925 1.00 87.12 88 ALA A O 1
ATOM 656 N N . THR A 1 89 ? -4.452 1.278 7.431 1.00 89.06 89 THR A N 1
ATOM 657 C CA . THR A 1 89 ? -4.598 1.761 6.050 1.00 89.06 89 THR A CA 1
ATOM 658 C C . THR A 1 89 ? -3.242 2.011 5.394 1.00 89.06 89 THR A C 1
ATOM 660 O O . THR A 1 89 ? -3.000 1.570 4.273 1.00 89.06 89 THR A O 1
ATOM 663 N N . THR A 1 90 ? -2.304 2.641 6.106 1.00 89.06 90 THR A N 1
ATOM 664 C CA . THR A 1 90 ? -0.936 2.867 5.605 1.00 89.06 90 THR A CA 1
ATOM 665 C C . THR A 1 90 ? -0.223 1.545 5.321 1.00 89.06 90 THR A C 1
ATOM 667 O O . THR A 1 90 ? 0.411 1.382 4.276 1.00 89.06 90 THR A O 1
ATOM 670 N N . THR A 1 91 ? -0.367 0.576 6.225 1.00 89.38 91 THR A N 1
ATOM 671 C CA . THR A 1 91 ? 0.165 -0.781 6.059 1.00 89.38 91 THR A CA 1
ATOM 672 C C . THR A 1 91 ? -0.465 -1.472 4.847 1.00 89.38 91 THR A C 1
ATOM 674 O O . THR A 1 91 ? 0.257 -1.979 3.989 1.00 89.38 91 THR A O 1
ATOM 677 N N . ALA A 1 92 ? -1.790 -1.416 4.707 1.00 87.44 92 ALA A N 1
ATOM 678 C CA . ALA A 1 92 ? -2.511 -1.988 3.574 1.00 87.44 92 ALA A CA 1
ATOM 679 C C . ALA A 1 92 ? -2.074 -1.370 2.235 1.00 87.44 92 ALA A C 1
ATOM 681 O O . ALA A 1 92 ? -1.863 -2.089 1.263 1.00 87.44 92 ALA A O 1
ATOM 682 N N . HIS A 1 93 ? -1.855 -0.052 2.175 1.00 86.69 93 HIS A N 1
ATOM 683 C CA . HIS A 1 93 ? -1.322 0.601 0.976 1.00 86.69 93 HIS A CA 1
ATOM 684 C C . HIS A 1 93 ? 0.120 0.184 0.666 1.00 86.69 93 HIS A C 1
ATOM 686 O O . HIS A 1 93 ? 0.466 0.014 -0.506 1.00 86.69 93 HIS A O 1
ATOM 692 N N . ARG A 1 94 ? 0.958 -0.004 1.695 1.00 90.50 94 ARG A N 1
ATOM 693 C CA . ARG A 1 94 ? 2.354 -0.445 1.544 1.00 90.50 94 ARG A CA 1
ATOM 694 C C . ARG A 1 94 ? 2.455 -1.853 0.959 1.00 90.50 94 ARG A C 1
ATOM 696 O O . ARG A 1 94 ? 3.361 -2.082 0.157 1.00 90.50 94 ARG A O 1
ATOM 703 N N . TYR A 1 95 ? 1.549 -2.743 1.356 1.00 92.56 95 TYR A N 1
ATOM 704 C CA . TYR A 1 95 ? 1.488 -4.141 0.918 1.00 92.56 95 TYR A CA 1
ATOM 705 C C . TYR A 1 95 ? 0.443 -4.398 -0.170 1.00 92.56 95 TYR A C 1
ATOM 707 O O . TYR A 1 95 ? 0.175 -5.546 -0.512 1.00 92.56 95 TYR A O 1
ATOM 715 N N . ASN A 1 96 ? -0.137 -3.346 -0.751 1.00 93.25 96 ASN A N 1
ATOM 716 C CA . ASN A 1 96 ? -1.025 -3.501 -1.891 1.00 93.25 96 ASN A CA 1
ATOM 717 C C . ASN A 1 96 ? -0.267 -4.223 -3.028 1.00 93.25 96 ASN A C 1
ATOM 719 O O . ASN A 1 96 ? 0.807 -3.746 -3.412 1.00 93.25 96 ASN A O 1
ATOM 723 N N . PRO A 1 97 ? -0.803 -5.320 -3.598 1.00 93.44 97 PRO A N 1
ATOM 724 C CA . PRO A 1 97 ? -0.100 -6.127 -4.596 1.00 93.44 97 PRO A CA 1
ATOM 725 C C . PRO A 1 97 ? 0.434 -5.338 -5.790 1.00 93.44 97 PRO A C 1
ATOM 727 O O . PRO A 1 97 ? 1.556 -5.573 -6.241 1.00 93.44 97 PRO A O 1
ATOM 730 N N . VAL A 1 98 ? -0.345 -4.369 -6.283 1.00 93.25 98 VAL A N 1
ATOM 731 C CA . VAL A 1 98 ? 0.054 -3.531 -7.418 1.00 93.25 98 VAL A CA 1
ATOM 732 C C . VAL A 1 98 ? 1.220 -2.628 -7.021 1.00 93.25 98 VAL A C 1
ATOM 734 O O . VAL A 1 98 ? 2.205 -2.534 -7.750 1.00 93.25 98 VAL A O 1
ATOM 737 N N . THR A 1 99 ? 1.151 -2.009 -5.839 1.00 94.38 99 THR A N 1
ATOM 738 C CA . THR A 1 99 ? 2.235 -1.176 -5.294 1.00 94.38 99 THR A CA 1
ATOM 739 C C . THR A 1 99 ? 3.512 -1.983 -5.079 1.00 94.38 99 THR A C 1
ATOM 741 O O . THR A 1 99 ? 4.592 -1.514 -5.435 1.00 94.38 99 THR A O 1
ATOM 744 N N . VAL A 1 100 ? 3.400 -3.192 -4.520 1.00 95.94 100 VAL A N 1
ATOM 745 C CA . VAL A 1 100 ? 4.539 -4.093 -4.296 1.00 95.94 100 VAL A CA 1
ATOM 746 C C . VAL A 1 100 ? 5.191 -4.457 -5.627 1.00 95.94 100 VAL A C 1
ATOM 748 O O . VAL A 1 100 ? 6.400 -4.278 -5.771 1.00 95.94 100 VAL A O 1
ATOM 751 N N . LYS A 1 101 ? 4.412 -4.867 -6.637 1.00 95.19 101 LYS A N 1
ATOM 752 C CA . LYS A 1 101 ? 4.964 -5.195 -7.957 1.00 95.19 101 LYS A CA 1
ATOM 753 C C . LYS A 1 101 ? 5.629 -3.992 -8.628 1.00 95.19 101 LYS A C 1
ATOM 755 O O . LYS A 1 101 ? 6.761 -4.112 -9.087 1.00 95.19 101 LYS A O 1
ATOM 760 N N . ASN A 1 102 ? 4.985 -2.825 -8.613 1.00 94.81 102 ASN A N 1
ATOM 761 C CA . ASN A 1 102 ? 5.561 -1.591 -9.158 1.00 94.81 102 ASN A CA 1
ATOM 762 C C . ASN A 1 102 ? 6.861 -1.197 -8.434 1.00 94.81 102 ASN A C 1
ATOM 764 O O . ASN A 1 102 ? 7.794 -0.693 -9.058 1.00 94.81 102 ASN A O 1
ATOM 768 N N . ARG A 1 103 ? 6.948 -1.439 -7.117 1.00 96.81 103 ARG A N 1
ATOM 769 C CA . ARG A 1 103 ? 8.177 -1.225 -6.341 1.00 96.81 103 ARG A CA 1
ATOM 770 C C . ARG A 1 103 ? 9.289 -2.171 -6.789 1.00 96.81 103 ARG A C 1
ATOM 772 O O . ARG A 1 103 ? 10.398 -1.692 -6.999 1.00 96.81 103 ARG A O 1
ATOM 779 N N . ILE A 1 104 ? 9.000 -3.459 -6.976 1.00 96.31 104 ILE A N 1
ATOM 780 C CA . ILE A 1 104 ? 9.974 -4.434 -7.496 1.00 96.31 104 ILE A CA 1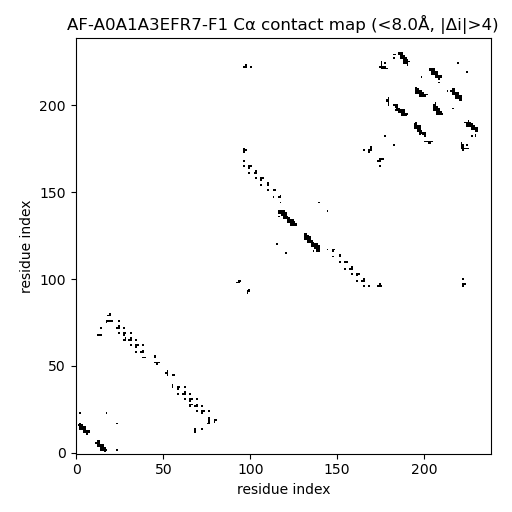
ATOM 781 C C . ILE A 1 104 ? 10.488 -3.979 -8.866 1.00 96.31 104 ILE A C 1
ATOM 783 O O . ILE A 1 104 ? 11.693 -3.858 -9.058 1.00 96.31 104 ILE A O 1
ATOM 787 N N . GLU A 1 105 ? 9.591 -3.633 -9.792 1.00 95.38 105 GLU A N 1
ATOM 788 C CA . GLU A 1 105 ? 9.974 -3.183 -11.137 1.00 95.38 105 GLU A CA 1
ATOM 789 C C . GLU A 1 105 ? 10.839 -1.917 -11.111 1.00 95.38 105 GLU A C 1
ATOM 791 O O . GLU A 1 105 ? 11.789 -1.791 -11.893 1.00 95.38 105 GLU A O 1
ATOM 796 N N . LYS A 1 106 ? 10.543 -0.989 -10.194 1.00 96.81 106 LYS A N 1
ATOM 797 C CA . LYS A 1 106 ? 11.357 0.208 -9.974 1.00 96.81 106 LYS A CA 1
ATOM 798 C C . LYS A 1 106 ? 12.749 -0.153 -9.454 1.00 96.81 106 LYS A C 1
ATOM 800 O O . LYS A 1 106 ? 13.731 0.312 -10.026 1.00 96.81 106 LYS A O 1
ATOM 805 N N . LEU A 1 107 ? 12.842 -0.992 -8.424 1.00 97.38 107 LEU A N 1
ATOM 806 C CA . LEU A 1 107 ? 14.123 -1.425 -7.859 1.00 97.38 107 LEU A CA 1
ATOM 807 C C . LEU A 1 107 ? 14.973 -2.169 -8.897 1.00 97.38 107 LEU A C 1
ATOM 809 O O . LEU A 1 107 ? 16.151 -1.865 -9.051 1.00 97.38 107 LEU A O 1
ATOM 813 N N . GLU A 1 108 ? 14.377 -3.063 -9.690 1.00 97.31 108 GLU A N 1
ATOM 814 C CA . GLU A 1 108 ? 15.055 -3.743 -10.802 1.00 97.31 108 GLU A CA 1
ATOM 815 C C . GLU A 1 108 ? 15.541 -2.761 -11.882 1.00 97.31 108 GLU A C 1
ATOM 817 O O . GLU A 1 108 ? 16.600 -2.948 -12.488 1.00 97.31 108 GLU A O 1
ATOM 822 N N . ALA A 1 109 ? 14.763 -1.717 -12.183 1.00 97.06 109 ALA A N 1
ATOM 823 C CA . ALA A 1 109 ? 15.161 -0.688 -13.141 1.00 97.06 109 ALA A CA 1
ATOM 824 C C . ALA A 1 109 ? 16.333 0.153 -12.637 1.00 97.06 109 ALA A C 1
ATOM 826 O O . ALA A 1 109 ? 17.255 0.436 -13.408 1.00 97.06 109 ALA A O 1
ATOM 827 N N . GLU A 1 110 ? 16.314 0.507 -11.358 1.00 96.19 110 GLU A N 1
ATOM 828 C CA . GLU A 1 110 ? 17.401 1.213 -10.696 1.00 96.19 110 GLU A CA 1
ATOM 829 C C . GLU A 1 110 ? 18.662 0.344 -10.582 1.00 96.19 110 GLU A C 1
ATOM 831 O O . GLU A 1 110 ? 19.751 0.828 -10.883 1.00 96.19 110 GLU A O 1
ATOM 836 N N . GLN A 1 111 ? 18.528 -0.950 -10.274 1.00 96.88 111 GLN A N 1
ATOM 837 C CA . GLN A 1 111 ? 19.635 -1.914 -10.282 1.00 96.88 111 GLN A CA 1
ATOM 838 C C . GLN A 1 111 ? 20.311 -1.977 -11.657 1.00 96.88 111 GLN A C 1
ATOM 840 O O . GLN A 1 111 ? 21.532 -1.908 -11.767 1.00 96.88 111 GLN A O 1
ATOM 845 N N . ARG A 1 112 ? 19.520 -2.040 -12.738 1.00 96.50 112 ARG A N 1
ATOM 846 C CA . ARG A 1 112 ? 20.052 -1.998 -14.111 1.00 96.50 112 ARG A CA 1
ATOM 847 C C . ARG A 1 112 ? 20.721 -0.665 -14.442 1.00 96.50 112 ARG A C 1
ATOM 849 O O . ARG A 1 112 ? 21.614 -0.636 -15.283 1.00 96.50 112 ARG A O 1
ATOM 856 N N . ALA A 1 113 ? 20.268 0.441 -13.854 1.00 93.81 113 ALA A N 1
ATOM 857 C CA . ALA A 1 113 ? 20.913 1.738 -14.031 1.00 93.81 113 ALA A CA 1
ATOM 858 C C . ALA A 1 113 ? 22.274 1.783 -13.329 1.00 93.81 113 ALA A C 1
ATOM 860 O O . ALA A 1 113 ? 23.242 2.216 -13.944 1.00 93.81 113 ALA A O 1
ATOM 861 N N . ASP A 1 114 ? 22.361 1.259 -12.108 1.00 93.88 114 ASP A N 1
ATOM 862 C CA . ASP A 1 114 ? 23.623 1.134 -11.381 1.00 93.88 114 ASP A CA 1
ATOM 863 C C . ASP A 1 114 ? 24.621 0.237 -12.098 1.00 93.88 114 ASP A C 1
ATOM 865 O O . ASP A 1 114 ? 25.777 0.621 -12.233 1.00 93.88 114 ASP A O 1
ATOM 869 N N . GLN A 1 115 ? 24.167 -0.902 -12.627 1.00 94.88 115 GLN A N 1
ATOM 870 C CA . GLN A 1 115 ? 25.020 -1.787 -13.417 1.00 94.88 115 GLN A CA 1
ATOM 871 C C . GLN A 1 115 ? 25.604 -1.052 -14.637 1.00 94.88 115 GLN A C 1
ATOM 873 O O . GLN A 1 115 ? 26.804 -1.111 -14.876 1.00 94.88 115 GLN A O 1
ATOM 878 N N . ARG A 1 116 ? 24.794 -0.260 -15.359 1.00 94.56 116 ARG A N 1
ATOM 879 C CA . ARG A 1 116 ? 25.288 0.586 -16.468 1.00 94.56 116 ARG A CA 1
ATOM 880 C C . ARG A 1 116 ? 26.267 1.671 -16.013 1.00 94.56 116 ARG A C 1
ATOM 882 O O . ARG A 1 116 ? 27.147 2.055 -16.776 1.00 94.56 116 ARG A O 1
ATOM 889 N N . SER A 1 117 ? 26.095 2.214 -14.810 1.00 89.56 117 SER A N 1
ATOM 890 C CA . SER A 1 117 ? 27.061 3.151 -14.227 1.00 89.56 117 SER A CA 1
ATOM 891 C C . SER A 1 117 ? 28.359 2.456 -13.820 1.00 89.56 117 SER A C 1
ATOM 893 O O . SER A 1 117 ? 29.422 3.055 -13.938 1.00 89.56 117 SER A O 1
ATOM 895 N N . LEU A 1 118 ? 28.279 1.209 -13.353 1.00 92.00 118 LEU A N 1
ATOM 896 C CA . LEU A 1 118 ? 29.427 0.409 -12.949 1.00 92.00 118 LEU A CA 1
ATOM 897 C C . LEU A 1 118 ? 30.290 0.031 -14.156 1.00 92.00 118 LEU A C 1
ATOM 899 O O . LEU A 1 118 ? 31.491 0.289 -14.144 1.00 92.00 118 LEU A O 1
ATOM 903 N N . ASP A 1 119 ? 29.662 -0.520 -15.193 1.00 92.31 119 ASP A N 1
ATOM 904 C CA . ASP A 1 119 ? 30.343 -1.038 -16.386 1.00 92.31 119 ASP A CA 1
ATOM 905 C C . ASP A 1 119 ? 30.778 0.075 -17.352 1.00 92.31 119 ASP A C 1
ATOM 907 O O . ASP A 1 119 ? 31.656 -0.122 -18.191 1.00 92.31 119 ASP A O 1
ATOM 911 N N . GLY A 1 120 ? 30.174 1.258 -17.222 1.00 90.44 120 GLY A N 1
ATOM 912 C CA . GLY A 1 120 ? 30.230 2.298 -18.238 1.00 90.44 120 GLY A CA 1
ATOM 913 C C . GLY A 1 120 ? 29.192 2.048 -19.331 1.00 90.44 120 GLY A C 1
ATOM 914 O O . GLY A 1 120 ? 28.742 0.926 -19.572 1.00 90.44 120 GLY A O 1
ATOM 915 N N . HIS A 1 121 ? 28.751 3.116 -19.989 1.00 90.69 121 HIS A N 1
ATOM 916 C CA . HIS A 1 121 ? 27.786 2.995 -21.076 1.00 90.69 121 HIS A CA 1
ATOM 917 C C . HIS A 1 121 ? 27.919 4.122 -22.094 1.00 90.69 121 HIS A C 1
ATOM 919 O O . HIS A 1 121 ? 28.327 5.239 -21.787 1.00 90.69 121 HIS A O 1
ATOM 925 N N . ARG A 1 122 ? 27.509 3.811 -23.323 1.00 89.75 122 ARG A N 1
ATOM 926 C CA . ARG A 1 122 ? 27.394 4.750 -24.438 1.00 89.75 122 ARG A CA 1
ATOM 927 C C . ARG A 1 122 ? 25.926 5.123 -24.616 1.00 89.75 122 ARG A C 1
ATOM 929 O O . ARG A 1 122 ? 25.086 4.237 -24.792 1.00 89.75 122 ARG A O 1
ATOM 936 N N . ARG A 1 123 ? 25.600 6.415 -24.583 1.00 89.75 123 ARG A N 1
ATOM 937 C CA . ARG A 1 123 ? 24.241 6.929 -24.798 1.00 89.75 123 ARG A CA 1
ATOM 938 C C . ARG A 1 123 ? 24.198 7.792 -26.048 1.00 89.75 123 ARG A C 1
ATOM 940 O O . ARG A 1 123 ? 24.815 8.845 -26.105 1.00 89.75 123 ARG A O 1
ATOM 947 N N . VAL A 1 124 ? 23.390 7.384 -27.017 1.00 88.38 124 VAL A N 1
ATOM 948 C CA . VAL A 1 124 ? 23.088 8.202 -28.196 1.00 88.38 124 VAL A CA 1
ATOM 949 C C . VAL A 1 124 ? 22.062 9.262 -27.804 1.00 88.38 124 VAL A C 1
ATOM 951 O O . VAL A 1 124 ? 20.965 8.918 -27.367 1.00 88.38 124 VAL A O 1
ATOM 954 N N . ILE A 1 125 ? 22.416 10.537 -27.942 1.00 89.44 125 ILE A N 1
ATOM 955 C CA . ILE A 1 125 ? 21.546 11.671 -27.604 1.00 89.44 125 ILE A CA 1
ATOM 956 C C . ILE A 1 125 ? 20.662 12.032 -28.797 1.00 89.44 125 ILE A C 1
ATOM 958 O O . ILE A 1 125 ? 19.455 12.210 -28.652 1.00 89.44 125 ILE A O 1
ATOM 962 N N . ALA A 1 126 ? 21.261 12.133 -29.983 1.00 85.94 126 ALA A N 1
ATOM 963 C CA . ALA A 1 126 ? 20.570 12.507 -31.206 1.00 85.94 126 ALA A CA 1
ATOM 964 C C . ALA A 1 126 ? 21.236 11.858 -32.419 1.00 85.94 126 ALA A C 1
ATOM 966 O O . ALA A 1 126 ? 22.453 11.681 -32.461 1.00 85.94 126 ALA A O 1
ATOM 967 N N . ARG A 1 127 ? 20.428 11.534 -33.427 1.00 88.38 127 ARG A N 1
ATOM 968 C CA . ARG A 1 127 ? 20.900 11.106 -34.745 1.00 88.38 127 ARG A CA 1
ATOM 969 C C . ARG A 1 127 ? 20.446 12.123 -35.780 1.00 88.38 127 ARG A C 1
ATOM 971 O O . ARG A 1 127 ? 19.256 12.418 -35.861 1.00 88.38 127 ARG A O 1
ATOM 978 N N . SER A 1 128 ? 21.388 12.648 -36.553 1.00 84.69 128 SER A N 1
ATOM 979 C CA . SER A 1 128 ? 21.118 13.357 -37.802 1.00 84.69 128 SER A CA 1
ATOM 980 C C . SER A 1 128 ? 21.371 12.418 -38.987 1.00 84.69 128 SER A C 1
ATOM 982 O O . SER A 1 128 ? 21.872 11.307 -38.814 1.00 84.69 128 SER A O 1
ATOM 984 N N . ALA A 1 129 ? 21.025 12.850 -40.203 1.00 83.81 129 ALA A N 1
ATOM 985 C CA . ALA A 1 129 ? 21.260 12.065 -41.418 1.00 83.81 129 ALA A CA 1
ATOM 986 C C . ALA A 1 129 ? 22.749 11.731 -41.657 1.00 83.81 129 ALA A C 1
ATOM 988 O O . ALA A 1 129 ? 23.055 10.789 -42.381 1.00 83.81 129 ALA A O 1
ATOM 989 N N . THR A 1 130 ? 23.667 12.488 -41.050 1.00 77.25 130 THR A N 1
ATOM 990 C CA . THR A 1 130 ? 25.115 12.404 -41.291 1.00 77.25 130 THR A CA 1
ATOM 991 C C . THR A 1 130 ? 25.954 12.246 -40.026 1.00 77.25 130 THR A C 1
ATOM 993 O O . THR A 1 130 ? 27.146 11.964 -40.135 1.00 77.25 130 THR A O 1
ATOM 996 N N . HIS A 1 131 ? 25.385 12.412 -38.829 1.00 77.12 131 HIS A N 1
ATOM 997 C CA . HIS A 1 131 ? 26.151 12.330 -37.589 1.00 77.12 131 HIS A CA 1
ATOM 998 C C . HIS A 1 131 ? 25.343 11.775 -36.417 1.00 77.12 131 HIS A C 1
ATOM 1000 O O . HIS A 1 131 ? 24.145 12.027 -36.273 1.00 77.12 131 HIS A O 1
ATOM 1006 N N . GLU A 1 132 ? 26.027 11.044 -35.543 1.00 88.69 132 GLU A N 1
ATOM 1007 C CA . GLU A 1 132 ? 25.473 10.543 -34.293 1.00 88.69 132 GLU A CA 1
ATOM 1008 C C . GLU A 1 132 ? 26.115 11.298 -33.129 1.00 88.69 132 GLU A C 1
ATOM 1010 O O . GLU A 1 132 ? 27.329 11.263 -32.952 1.00 88.69 132 GLU A O 1
ATOM 1015 N N . TYR A 1 133 ? 25.296 11.987 -32.338 1.00 86.19 133 TYR A N 1
ATOM 1016 C CA . TYR A 1 133 ? 25.733 12.662 -31.121 1.00 86.19 133 TYR A CA 1
ATOM 1017 C C . TYR A 1 133 ? 25.643 11.685 -29.954 1.00 86.19 133 TYR A C 1
ATOM 1019 O O . TYR A 1 133 ? 24.567 11.146 -29.669 1.00 86.19 133 TYR A O 1
ATOM 1027 N N . VAL A 1 134 ? 26.769 11.452 -29.288 1.00 88.50 134 VAL A N 1
ATOM 1028 C CA . VAL A 1 134 ? 26.933 10.373 -28.313 1.00 88.50 134 VAL A CA 1
ATOM 1029 C C . VAL A 1 134 ? 27.614 10.897 -27.058 1.00 88.50 134 VAL A C 1
ATOM 1031 O O . VAL A 1 134 ? 28.641 11.560 -27.153 1.00 88.50 134 VAL A O 1
ATOM 1034 N N . ASP A 1 135 ? 27.077 10.525 -25.900 1.00 86.69 135 ASP A N 1
ATOM 1035 C CA . ASP A 1 135 ? 27.786 10.598 -24.627 1.00 86.69 135 ASP A CA 1
ATOM 1036 C C . ASP A 1 135 ? 28.437 9.246 -24.323 1.00 86.69 135 ASP A C 1
ATOM 1038 O O . ASP A 1 135 ? 27.767 8.205 -24.328 1.00 86.69 135 ASP A O 1
ATOM 1042 N N . GLU A 1 136 ? 29.725 9.258 -24.003 1.00 88.62 136 GLU A N 1
ATOM 1043 C CA . GLU A 1 136 ? 30.447 8.088 -23.509 1.00 88.62 136 GLU A CA 1
ATOM 1044 C C . GLU A 1 136 ? 30.752 8.253 -22.022 1.00 88.62 136 GLU A C 1
ATOM 1046 O O . GLU A 1 136 ? 31.385 9.219 -21.595 1.00 88.62 136 GLU A O 1
ATOM 1051 N N . PHE A 1 137 ? 30.296 7.290 -21.224 1.00 87.25 137 PHE A N 1
ATOM 1052 C CA . PHE A 1 137 ? 30.558 7.225 -19.793 1.00 87.25 137 PHE A CA 1
ATOM 1053 C C . PHE A 1 137 ? 31.454 6.022 -19.516 1.00 87.25 137 PHE A C 1
ATOM 1055 O O . PHE A 1 137 ? 31.041 4.881 -19.730 1.00 87.25 137 PHE A O 1
ATOM 1062 N N . GLY A 1 138 ? 32.674 6.273 -19.037 1.00 86.94 138 GLY A N 1
ATOM 1063 C CA . GLY A 1 138 ? 33.582 5.215 -18.596 1.00 86.94 138 GLY A CA 1
ATOM 1064 C C . GLY A 1 138 ? 33.065 4.468 -17.355 1.00 86.94 138 GLY A C 1
ATOM 1065 O O . GLY A 1 138 ? 32.152 4.955 -16.680 1.00 86.94 138 GLY A O 1
ATOM 1066 N N . PRO A 1 139 ? 33.641 3.294 -17.041 1.00 90.81 139 PRO A N 1
ATOM 1067 C CA . PRO A 1 139 ? 33.275 2.524 -15.856 1.00 90.81 139 PRO A CA 1
ATOM 1068 C C . PRO A 1 139 ? 33.517 3.314 -14.568 1.00 90.81 139 PRO A C 1
ATOM 1070 O O . PRO A 1 139 ? 34.439 4.131 -14.482 1.00 90.81 139 PRO A O 1
ATOM 1073 N N . ALA A 1 140 ? 32.708 3.051 -13.540 1.00 89.69 140 ALA A N 1
ATOM 1074 C CA . ALA A 1 140 ? 32.893 3.676 -12.237 1.00 89.69 140 ALA A CA 1
ATOM 1075 C C . ALA A 1 140 ? 34.228 3.238 -11.612 1.00 89.69 140 ALA A C 1
ATOM 1077 O O . ALA A 1 140 ? 34.560 2.052 -11.565 1.00 89.69 140 ALA A O 1
ATOM 1078 N N . THR A 1 141 ? 34.977 4.197 -11.070 1.00 91.06 141 THR A N 1
ATOM 1079 C CA . THR A 1 141 ? 36.288 3.959 -10.453 1.00 91.06 141 THR A CA 1
ATOM 1080 C C . THR A 1 141 ? 36.336 4.437 -9.001 1.00 91.06 141 THR A C 1
ATOM 1082 O O . THR A 1 141 ? 35.534 5.270 -8.562 1.00 91.06 141 THR A O 1
ATOM 1085 N N . GLY A 1 142 ? 37.275 3.867 -8.237 1.00 93.25 142 GLY A N 1
ATOM 1086 C CA . GLY A 1 142 ? 37.572 4.258 -6.856 1.00 93.25 142 GLY A CA 1
ATOM 1087 C C . GLY A 1 142 ? 36.339 4.280 -5.934 1.00 93.25 142 GLY A C 1
ATOM 1088 O O . GLY A 1 142 ? 35.442 3.452 -6.089 1.00 93.25 142 GLY A O 1
ATOM 1089 N N . PRO A 1 143 ? 36.222 5.270 -5.030 1.00 93.31 143 PRO A N 1
ATOM 1090 C CA . PRO A 1 143 ? 35.107 5.357 -4.078 1.00 93.31 143 PRO A CA 1
ATOM 1091 C C . PRO A 1 143 ? 33.712 5.480 -4.715 1.00 93.31 143 PRO A C 1
ATOM 1093 O O . PRO A 1 143 ? 32.692 5.267 -4.058 1.00 93.31 143 PRO A O 1
ATOM 1096 N N . CYS A 1 144 ? 33.614 5.881 -5.988 1.00 89.94 144 CYS A N 1
ATOM 1097 C CA . CYS A 1 144 ? 32.337 5.878 -6.701 1.00 89.94 144 CYS A CA 1
ATOM 1098 C C . CYS A 1 144 ? 31.878 4.444 -6.991 1.00 89.94 144 CYS A C 1
ATOM 1100 O O . CYS A 1 144 ? 30.722 4.113 -6.728 1.00 89.94 144 CYS A O 1
ATOM 1102 N N . ARG A 1 145 ? 32.802 3.588 -7.445 1.00 93.25 145 ARG A N 1
ATOM 1103 C CA . ARG A 1 145 ? 32.563 2.162 -7.687 1.00 93.25 145 ARG A CA 1
ATOM 1104 C C . ARG A 1 145 ? 32.064 1.460 -6.430 1.00 93.25 145 ARG A C 1
ATOM 1106 O O . ARG A 1 145 ? 31.033 0.797 -6.477 1.00 93.25 145 ARG A O 1
ATOM 1113 N N . ASP A 1 146 ? 32.747 1.670 -5.309 1.00 94.75 146 ASP A N 1
ATOM 1114 C CA . ASP A 1 146 ? 32.415 1.006 -4.044 1.00 94.75 146 ASP A CA 1
ATOM 1115 C C . ASP A 1 146 ? 31.012 1.390 -3.556 1.00 94.75 146 ASP A C 1
ATOM 1117 O O . ASP A 1 146 ? 30.235 0.533 -3.134 1.00 94.75 146 ASP A O 1
ATOM 1121 N N . ARG A 1 147 ? 30.630 2.669 -3.700 1.00 94.75 147 ARG A N 1
ATOM 1122 C CA . ARG A 1 147 ? 29.270 3.138 -3.386 1.00 94.75 147 ARG A CA 1
ATOM 1123 C C . ARG A 1 147 ? 28.209 2.516 -4.290 1.00 94.75 147 ARG A C 1
ATOM 1125 O O . ARG A 1 147 ? 27.129 2.191 -3.804 1.00 94.75 147 ARG A O 1
ATOM 1132 N N . VAL A 1 148 ? 28.491 2.367 -5.586 1.00 94.19 148 VAL A N 1
ATOM 1133 C CA . VAL A 1 148 ? 27.564 1.724 -6.533 1.00 94.19 148 VAL A CA 1
ATOM 1134 C C . VAL A 1 148 ? 27.383 0.249 -6.179 1.00 94.19 148 VAL A C 1
ATOM 1136 O O . VAL A 1 148 ? 26.248 -0.207 -6.095 1.00 94.19 148 VAL A O 1
ATOM 1139 N N . ILE A 1 149 ? 28.466 -0.469 -5.870 1.00 95.38 149 ILE A N 1
ATOM 1140 C CA . ILE A 1 149 ? 28.409 -1.876 -5.446 1.00 95.38 149 ILE A CA 1
ATOM 1141 C C . ILE A 1 149 ? 27.610 -2.025 -4.144 1.00 95.38 149 ILE A C 1
ATOM 1143 O O . ILE A 1 149 ? 26.711 -2.860 -4.072 1.00 95.38 149 ILE A O 1
ATOM 1147 N N . ALA A 1 150 ? 27.879 -1.191 -3.136 1.00 95.94 150 ALA A N 1
ATOM 1148 C CA . ALA A 1 150 ? 27.143 -1.223 -1.872 1.00 95.94 150 ALA A CA 1
ATOM 1149 C C . ALA A 1 150 ? 25.641 -0.948 -2.072 1.00 95.94 150 ALA A C 1
ATOM 1151 O O . ALA A 1 150 ? 24.796 -1.658 -1.527 1.00 95.94 150 ALA A O 1
ATOM 1152 N N . ARG A 1 151 ? 25.295 0.040 -2.909 1.00 95.69 151 ARG A N 1
ATOM 1153 C CA . ARG A 1 151 ? 23.900 0.350 -3.257 1.00 95.69 151 ARG A CA 1
ATOM 1154 C C . ARG A 1 151 ? 23.224 -0.798 -4.009 1.00 95.69 151 ARG A C 1
ATOM 1156 O O . ARG A 1 151 ? 22.061 -1.090 -3.747 1.00 95.69 151 ARG A O 1
ATOM 1163 N N . MET A 1 152 ? 23.941 -1.456 -4.917 1.00 96.50 152 MET A N 1
ATOM 1164 C CA . MET A 1 152 ? 23.443 -2.620 -5.650 1.00 96.50 152 MET A CA 1
ATOM 1165 C C . MET A 1 152 ? 23.182 -3.823 -4.743 1.00 96.50 152 MET A C 1
ATOM 1167 O O . MET A 1 152 ? 22.203 -4.529 -4.972 1.00 96.50 152 MET A O 1
ATOM 1171 N N . ALA A 1 153 ? 24.025 -4.045 -3.730 1.00 96.69 153 ALA A N 1
ATOM 1172 C CA . ALA A 1 153 ? 23.830 -5.102 -2.739 1.00 96.69 153 ALA A CA 1
ATOM 1173 C C . ALA A 1 153 ? 22.579 -4.840 -1.882 1.00 96.69 153 ALA A C 1
ATOM 1175 O O . ALA A 1 153 ? 21.708 -5.698 -1.765 1.00 96.69 153 ALA A O 1
ATOM 1176 N N . GLN A 1 154 ? 22.416 -3.609 -1.386 1.00 96.38 154 GLN A N 1
ATOM 1177 C CA . GLN A 1 154 ? 21.196 -3.216 -0.675 1.00 96.38 154 GLN A CA 1
ATOM 1178 C C . GLN A 1 154 ? 19.945 -3.424 -1.546 1.00 96.38 154 GLN A C 1
ATOM 1180 O O . GLN A 1 154 ? 18.940 -3.968 -1.093 1.00 96.38 154 GLN A O 1
ATOM 1185 N N . ARG A 1 155 ? 19.994 -3.010 -2.816 1.00 96.12 155 ARG A N 1
ATOM 1186 C CA . ARG A 1 155 ? 18.868 -3.167 -3.745 1.00 96.12 155 ARG A CA 1
ATOM 1187 C C . ARG A 1 155 ? 18.548 -4.623 -4.045 1.00 96.12 155 ARG A C 1
ATOM 1189 O O . ARG A 1 155 ? 17.369 -4.940 -4.172 1.00 96.12 155 ARG A O 1
ATOM 1196 N N . SER A 1 156 ? 19.543 -5.505 -4.154 1.00 97.00 156 SER A N 1
ATOM 1197 C CA . SER A 1 156 ? 19.269 -6.935 -4.317 1.00 97.00 156 SER A CA 1
ATOM 1198 C C . SER A 1 156 ? 18.539 -7.512 -3.107 1.00 97.00 156 SER A C 1
ATOM 1200 O O . SER A 1 156 ? 17.584 -8.264 -3.299 1.00 97.00 156 SER A O 1
ATOM 1202 N N . ASP A 1 157 ? 18.903 -7.096 -1.893 1.00 97.75 157 ASP A N 1
ATOM 1203 C CA . ASP A 1 157 ? 18.217 -7.527 -0.671 1.00 97.75 157 ASP A CA 1
ATOM 1204 C C . ASP A 1 157 ? 16.775 -7.000 -0.627 1.00 97.75 157 ASP A C 1
ATOM 1206 O O . ASP A 1 157 ? 15.838 -7.740 -0.322 1.00 97.75 157 ASP A O 1
ATOM 1210 N N . GLU A 1 158 ? 16.562 -5.736 -1.010 1.00 97.19 158 GLU A N 1
ATOM 1211 C CA . GLU A 1 158 ? 15.221 -5.152 -1.111 1.00 97.19 158 GLU A CA 1
ATOM 1212 C C . GLU A 1 158 ? 14.360 -5.861 -2.167 1.00 97.19 158 GLU A C 1
ATOM 1214 O O . GLU A 1 158 ? 13.189 -6.151 -1.912 1.00 97.19 158 GLU A O 1
ATOM 1219 N N . ILE A 1 159 ? 14.921 -6.166 -3.343 1.00 97.50 159 ILE A N 1
ATOM 1220 C CA . ILE A 1 159 ? 14.231 -6.923 -4.398 1.00 97.50 159 ILE A CA 1
ATOM 1221 C C . ILE A 1 159 ? 13.851 -8.309 -3.880 1.00 97.50 159 ILE A C 1
ATOM 1223 O O . ILE A 1 159 ? 12.702 -8.716 -4.060 1.00 97.50 159 ILE A O 1
ATOM 1227 N N . ALA A 1 160 ? 14.771 -9.016 -3.218 1.00 97.88 160 ALA A N 1
ATOM 1228 C CA . ALA A 1 160 ? 14.511 -10.337 -2.655 1.00 97.88 160 ALA A CA 1
ATOM 1229 C C . ALA A 1 160 ? 13.377 -10.289 -1.620 1.00 97.88 160 ALA A C 1
ATOM 1231 O O . ALA A 1 160 ? 12.413 -11.050 -1.724 1.00 97.88 160 ALA A O 1
ATOM 1232 N N . TYR A 1 161 ? 13.437 -9.333 -0.688 1.00 97.25 161 TYR A N 1
ATOM 1233 C CA . TYR A 1 161 ? 12.404 -9.125 0.324 1.00 97.25 161 TYR A CA 1
ATOM 1234 C C . TYR A 1 161 ? 11.025 -8.863 -0.297 1.00 97.25 161 TYR A C 1
ATOM 1236 O O . TYR A 1 161 ? 10.054 -9.550 0.020 1.00 97.25 161 TYR A O 1
ATOM 1244 N N . TRP A 1 162 ? 10.917 -7.895 -1.211 1.00 97.31 162 TRP A N 1
ATOM 1245 C CA . TRP A 1 162 ? 9.626 -7.554 -1.814 1.00 97.31 162 TRP A CA 1
ATOM 1246 C C . TRP A 1 162 ? 9.095 -8.653 -2.732 1.00 97.31 162 TRP A C 1
ATOM 1248 O O . TRP A 1 162 ? 7.880 -8.830 -2.818 1.00 97.31 162 TRP A O 1
ATOM 1258 N N . THR A 1 163 ? 9.978 -9.408 -3.385 1.00 97.19 163 THR A N 1
ATOM 1259 C CA . THR A 1 163 ? 9.591 -10.559 -4.209 1.00 97.19 163 THR A CA 1
ATOM 1260 C C . THR A 1 163 ? 8.999 -11.675 -3.354 1.00 97.19 163 THR A C 1
ATOM 1262 O O . THR A 1 163 ? 7.963 -12.217 -3.732 1.00 97.19 163 THR A O 1
ATOM 1265 N N . ALA A 1 164 ? 9.580 -11.966 -2.184 1.00 97.12 164 ALA A N 1
ATOM 1266 C CA . ALA A 1 164 ? 9.013 -12.925 -1.235 1.00 97.12 164 ALA A CA 1
ATOM 1267 C C . ALA A 1 164 ? 7.609 -12.496 -0.774 1.00 97.12 164 ALA A C 1
ATOM 1269 O O . ALA A 1 164 ? 6.659 -13.263 -0.886 1.00 97.12 164 ALA A O 1
ATOM 1270 N N . ILE A 1 165 ? 7.446 -11.224 -0.392 1.00 96.06 165 ILE A N 1
ATOM 1271 C CA . ILE A 1 165 ? 6.135 -10.664 -0.027 1.00 96.06 165 ILE A CA 1
ATOM 1272 C C . ILE A 1 165 ? 5.125 -10.778 -1.178 1.00 96.06 165 ILE A C 1
ATOM 1274 O O . ILE A 1 165 ? 3.957 -11.088 -0.953 1.00 96.06 165 ILE A O 1
ATOM 1278 N N . TYR A 1 166 ? 5.538 -10.520 -2.422 1.00 95.75 166 TYR A N 1
ATOM 1279 C CA . TYR A 1 166 ? 4.644 -10.656 -3.572 1.00 95.75 166 TYR A CA 1
ATOM 1280 C C . TYR A 1 166 ? 4.225 -12.112 -3.807 1.00 95.75 166 TYR A C 1
ATOM 1282 O O . TYR A 1 166 ? 3.060 -12.359 -4.113 1.00 95.75 166 TYR A O 1
ATOM 1290 N N . ALA A 1 167 ? 5.138 -13.067 -3.612 1.00 94.56 167 ALA A N 1
ATOM 1291 C CA . ALA A 1 167 ? 4.829 -14.491 -3.687 1.00 94.56 167 ALA A CA 1
ATOM 1292 C C . ALA A 1 167 ? 3.822 -14.914 -2.602 1.00 94.56 167 ALA A C 1
ATOM 1294 O O . ALA A 1 167 ? 2.851 -15.600 -2.916 1.00 94.56 167 ALA A O 1
ATOM 1295 N N . ASP A 1 168 ? 3.968 -14.427 -1.366 1.00 93.94 168 ASP A N 1
ATOM 1296 C CA . ASP A 1 168 ? 2.999 -14.674 -0.286 1.00 93.94 168 ASP A CA 1
ATOM 1297 C C . ASP A 1 168 ? 1.613 -14.086 -0.614 1.00 93.94 168 ASP A C 1
ATOM 1299 O O . ASP A 1 168 ? 0.569 -14.706 -0.376 1.00 93.94 168 ASP A O 1
ATOM 1303 N N . LEU A 1 169 ? 1.575 -12.895 -1.225 1.00 93.44 169 LEU A N 1
ATOM 1304 C CA . LEU A 1 169 ? 0.330 -12.280 -1.696 1.00 93.44 169 LEU A CA 1
ATOM 1305 C C . LEU A 1 169 ? -0.323 -13.083 -2.834 1.00 93.44 169 LEU A C 1
ATOM 1307 O O . LEU A 1 169 ? -1.549 -13.129 -2.920 1.00 93.44 169 LEU A O 1
ATOM 1311 N N . GLN A 1 170 ? 0.466 -13.723 -3.700 1.00 93.06 170 GLN A N 1
ATOM 1312 C CA . GLN A 1 170 ? -0.048 -14.621 -4.739 1.00 93.06 170 GLN A CA 1
ATOM 1313 C C . GLN A 1 170 ? -0.570 -15.931 -4.138 1.00 93.06 170 GLN A C 1
ATOM 1315 O O . GLN A 1 170 ? -1.664 -16.365 -4.490 1.00 93.06 170 GLN A O 1
ATOM 1320 N N . ALA A 1 171 ? 0.159 -16.525 -3.190 1.00 92.31 171 ALA A N 1
ATOM 1321 C CA . ALA A 1 171 ? -0.242 -17.750 -2.498 1.00 92.31 171 ALA A CA 1
ATOM 1322 C C . ALA A 1 171 ? -1.536 -17.572 -1.686 1.00 92.31 171 ALA A C 1
ATOM 1324 O O . ALA A 1 171 ? -2.362 -18.479 -1.624 1.00 92.31 171 ALA A O 1
ATOM 1325 N N . SER A 1 172 ? -1.744 -16.387 -1.108 1.00 91.00 172 SER A N 1
ATOM 1326 C CA . SER A 1 172 ? -2.991 -16.018 -0.422 1.00 91.00 172 SER A CA 1
ATOM 1327 C C . SER A 1 172 ? -4.133 -15.615 -1.368 1.00 91.00 172 SER A C 1
ATOM 1329 O O . SER A 1 172 ? -5.232 -15.322 -0.901 1.00 91.00 172 SER A O 1
ATOM 1331 N N . GLY A 1 173 ? -3.902 -15.587 -2.688 1.00 89.69 173 GLY A N 1
ATOM 1332 C CA . GLY A 1 173 ? -4.904 -15.222 -3.697 1.00 89.69 173 GLY A CA 1
ATOM 1333 C C . GLY A 1 173 ? -5.245 -13.728 -3.756 1.00 89.69 173 GLY A C 1
ATOM 1334 O O . GLY A 1 173 ? -6.194 -13.342 -4.435 1.00 89.69 173 GLY A O 1
ATOM 1335 N N . VAL A 1 174 ? -4.492 -12.875 -3.053 1.00 89.00 174 VAL A N 1
ATOM 1336 C CA . VAL A 1 174 ? -4.700 -11.418 -3.030 1.00 89.00 174 VAL A CA 1
ATOM 1337 C C . VAL A 1 174 ? -4.064 -10.752 -4.253 1.00 89.00 174 VAL A C 1
ATOM 1339 O O . VAL A 1 174 ? -4.603 -9.785 -4.795 1.00 89.00 174 VAL A O 1
ATOM 1342 N N . ALA A 1 175 ? -2.905 -11.245 -4.691 1.00 89.44 175 ALA A N 1
ATOM 1343 C CA . ALA A 1 175 ? -2.225 -10.780 -5.893 1.00 89.44 175 ALA A CA 1
ATOM 1344 C C . ALA A 1 175 ? -2.618 -11.602 -7.126 1.00 89.44 175 ALA A C 1
ATOM 1346 O O . ALA A 1 175 ? -2.846 -12.806 -7.050 1.00 89.44 175 ALA A O 1
ATOM 1347 N N . SER A 1 176 ? -2.613 -10.944 -8.286 1.00 88.88 176 SER A N 1
ATOM 1348 C CA . SER A 1 176 ? -2.804 -11.606 -9.576 1.00 88.88 176 SER A CA 1
ATOM 1349 C C . SER A 1 176 ? -1.715 -12.651 -9.839 1.00 88.88 176 SER A C 1
ATOM 1351 O O . SER A 1 176 ? -0.518 -12.386 -9.691 1.00 88.88 176 SER A O 1
ATOM 1353 N N . THR A 1 177 ? -2.145 -13.828 -10.282 1.00 91.75 177 THR A N 1
ATOM 1354 C CA . THR A 1 177 ? -1.296 -14.921 -10.777 1.00 91.75 177 THR A CA 1
ATOM 1355 C C . THR A 1 177 ? -1.288 -14.995 -12.305 1.00 91.75 177 THR A C 1
ATOM 1357 O O . THR A 1 177 ? -0.709 -15.914 -12.882 1.00 91.75 177 THR A O 1
ATOM 1360 N N . HIS A 1 178 ? -1.919 -14.026 -12.977 1.00 90.12 178 HIS A N 1
ATOM 1361 C CA . HIS A 1 178 ? -1.9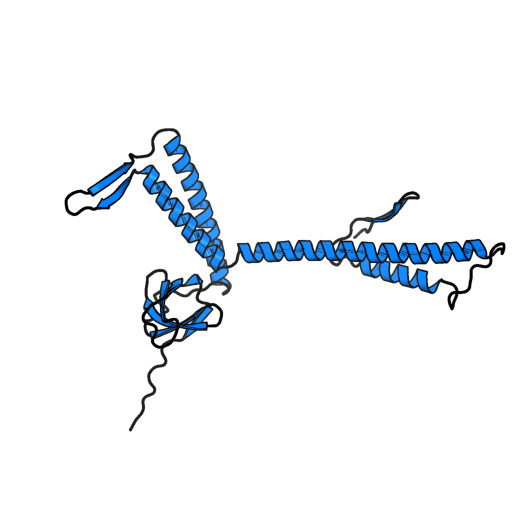87 -13.996 -14.428 1.00 90.12 178 HIS A CA 1
ATOM 1362 C C . HIS A 1 178 ? -0.608 -13.778 -15.054 1.00 90.12 178 HIS A C 1
ATOM 1364 O O . HIS A 1 178 ? 0.262 -13.083 -14.528 1.00 90.12 178 HIS A O 1
ATOM 1370 N N . SER A 1 179 ? -0.430 -14.368 -16.225 1.00 91.56 179 SER A N 1
ATOM 1371 C CA . SER A 1 179 ? 0.801 -14.341 -17.003 1.00 91.56 179 SER A CA 1
ATOM 1372 C C . SER A 1 179 ? 0.469 -14.465 -18.487 1.00 91.56 179 SER A C 1
ATOM 1374 O O . SER A 1 179 ? -0.681 -14.679 -18.878 1.00 91.56 179 SER A O 1
ATOM 1376 N N . ARG A 1 180 ? 1.497 -14.380 -19.330 1.00 91.25 180 ARG A N 1
ATOM 1377 C CA . ARG A 1 180 ? 1.374 -14.636 -20.768 1.00 91.25 180 ARG A CA 1
ATOM 1378 C C . ARG A 1 180 ? 0.787 -16.014 -21.087 1.00 91.25 180 ARG A C 1
ATOM 1380 O O . ARG A 1 180 ? 0.138 -16.147 -22.114 1.00 91.25 180 ARG A O 1
ATOM 1387 N N . ASP A 1 181 ? 1.018 -17.008 -20.239 1.00 89.38 181 ASP A N 1
ATOM 1388 C CA . ASP A 1 181 ? 0.608 -18.391 -20.506 1.00 89.38 181 ASP A CA 1
ATOM 1389 C C . ASP A 1 181 ? -0.872 -18.631 -20.180 1.00 89.38 181 ASP A C 1
ATOM 1391 O O . ASP A 1 181 ? -1.462 -19.606 -20.633 1.00 89.38 181 ASP A O 1
ATOM 1395 N N . THR A 1 182 ? -1.484 -17.731 -19.406 1.00 90.88 182 THR A N 1
ATOM 1396 C CA . THR A 1 182 ? -2.889 -17.836 -18.980 1.00 90.88 182 THR A CA 1
ATOM 1397 C C . THR A 1 182 ? -3.835 -16.963 -19.801 1.00 90.88 182 THR A C 1
ATOM 1399 O O . THR A 1 182 ? -5.034 -17.225 -19.805 1.00 90.88 182 THR A O 1
ATOM 1402 N N . ILE A 1 183 ? -3.325 -15.942 -20.504 1.00 93.62 183 ILE A N 1
ATOM 1403 C CA . ILE A 1 183 ? -4.138 -14.976 -21.256 1.00 93.62 183 ILE A CA 1
ATOM 1404 C C . ILE A 1 183 ? -3.765 -15.001 -22.735 1.00 93.62 183 ILE A C 1
ATOM 1406 O O . ILE A 1 183 ? -2.612 -14.785 -23.109 1.00 93.62 183 ILE A O 1
ATOM 1410 N N . SER A 1 184 ? -4.776 -15.169 -23.581 1.00 93.38 184 SER A N 1
ATOM 1411 C CA . SER A 1 184 ? -4.654 -15.190 -25.034 1.00 93.38 184 SER A CA 1
ATOM 1412 C C . SER A 1 184 ? -5.2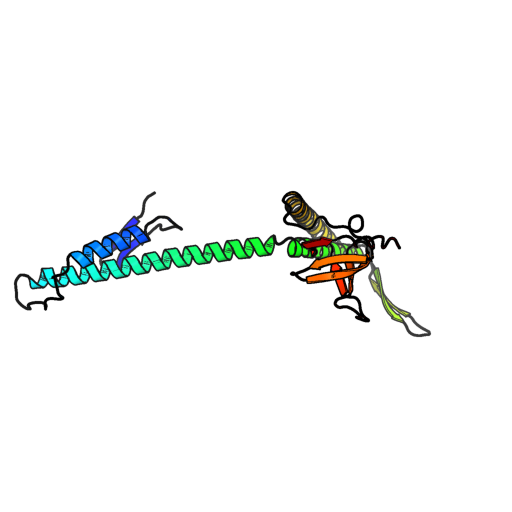05 -13.923 -25.689 1.00 93.38 184 SER A C 1
ATOM 1414 O O . SER A 1 184 ? -5.947 -13.129 -25.108 1.00 93.38 184 SER A O 1
ATOM 1416 N N . ARG A 1 185 ? -4.825 -13.705 -26.952 1.00 94.31 185 ARG A N 1
ATOM 1417 C CA . ARG A 1 185 ? -5.430 -12.658 -27.785 1.00 94.31 185 ARG A CA 1
ATOM 1418 C C . ARG A 1 185 ? -6.905 -12.988 -28.026 1.00 94.31 185 ARG A C 1
ATOM 1420 O O . ARG A 1 185 ? -7.216 -14.107 -28.407 1.00 94.31 185 ARG A O 1
ATOM 1427 N N . GLY A 1 186 ? -7.777 -11.993 -27.882 1.00 92.19 186 GLY A N 1
ATOM 1428 C CA . GLY A 1 186 ? -9.230 -12.154 -27.982 1.00 92.19 186 GLY A CA 1
ATOM 1429 C C . GLY A 1 186 ? -9.925 -12.346 -26.632 1.00 92.19 186 GLY A C 1
ATOM 1430 O O . GLY A 1 186 ? -11.136 -12.163 -26.560 1.00 92.19 186 GLY A O 1
ATOM 1431 N N . ASP A 1 187 ? -9.177 -12.638 -25.566 1.00 94.31 187 ASP A N 1
ATOM 1432 C CA . ASP A 1 187 ? -9.728 -12.751 -24.216 1.00 94.31 187 ASP A CA 1
ATOM 1433 C C . ASP A 1 187 ? -10.164 -11.393 -23.662 1.00 94.31 187 ASP A C 1
ATOM 1435 O O . ASP A 1 187 ? -9.732 -10.332 -24.123 1.00 94.31 187 ASP A O 1
ATOM 1439 N N . PHE A 1 188 ? -10.982 -11.427 -22.613 1.00 93.94 188 PHE A N 1
ATOM 1440 C CA . PHE A 1 188 ? -11.344 -10.249 -21.840 1.00 93.94 188 PHE A CA 1
ATOM 1441 C C . PHE A 1 188 ? -10.639 -10.258 -20.486 1.00 93.94 188 PHE A C 1
ATOM 1443 O O . PHE A 1 188 ? -10.681 -11.239 -19.743 1.00 93.94 188 PHE A O 1
ATOM 1450 N N . VAL A 1 189 ? -10.024 -9.131 -20.137 1.00 94.75 189 VAL A N 1
ATOM 1451 C CA . VAL A 1 189 ? -9.367 -8.924 -18.841 1.00 94.75 189 VAL A CA 1
ATOM 1452 C C . VAL A 1 189 ? -10.064 -7.818 -18.070 1.00 94.75 189 VAL A C 1
ATOM 1454 O O . VAL A 1 189 ? -10.464 -6.804 -18.644 1.00 94.75 189 VAL A O 1
ATOM 1457 N N . GLN A 1 190 ? -10.214 -8.004 -16.764 1.00 94.00 190 GLN A N 1
ATOM 1458 C CA . GLN A 1 190 ? -10.830 -7.031 -15.881 1.00 94.00 190 GLN A CA 1
ATOM 1459 C C . GLN A 1 190 ? -9.766 -6.196 -15.176 1.00 94.00 190 GLN A C 1
ATOM 1461 O O . GLN A 1 190 ? -8.815 -6.727 -14.602 1.00 94.00 190 GLN A O 1
ATOM 1466 N N . ARG A 1 191 ? -9.964 -4.878 -15.170 1.00 93.12 191 ARG A N 1
ATOM 1467 C CA . ARG A 1 191 ? -9.166 -3.935 -14.387 1.00 93.12 191 ARG A CA 1
ATOM 1468 C C . ARG A 1 191 ? -10.061 -2.836 -13.836 1.00 93.12 191 ARG A C 1
ATOM 1470 O O . ARG A 1 191 ? -10.754 -2.161 -14.596 1.00 93.12 191 ARG A O 1
ATOM 1477 N N . ARG A 1 192 ? -10.002 -2.618 -12.516 1.00 89.19 192 ARG A N 1
ATOM 1478 C CA . ARG A 1 192 ? -10.792 -1.588 -11.806 1.00 89.19 192 ARG A CA 1
ATOM 1479 C C . ARG A 1 192 ? -12.292 -1.656 -12.149 1.00 89.19 192 ARG A C 1
ATOM 1481 O O . ARG A 1 192 ? -12.913 -0.634 -12.407 1.00 89.19 192 ARG A O 1
ATOM 1488 N N . GLY A 1 193 ? -12.849 -2.867 -12.212 1.00 91.00 193 GLY A N 1
ATOM 1489 C CA . GLY A 1 193 ? -14.273 -3.105 -12.486 1.00 91.00 193 GLY A CA 1
ATOM 1490 C C . GLY A 1 193 ? -14.682 -3.117 -13.964 1.00 91.00 193 GLY A C 1
ATOM 1491 O O . GLY A 1 193 ? -15.784 -3.563 -14.271 1.00 91.00 193 GLY A O 1
ATOM 1492 N N . HIS A 1 194 ? -13.805 -2.721 -14.890 1.00 91.50 194 HIS A N 1
ATOM 1493 C CA . HIS A 1 194 ? -14.102 -2.699 -16.326 1.00 91.50 194 HIS A CA 1
ATOM 1494 C C . HIS A 1 194 ? -13.427 -3.855 -17.064 1.00 91.50 194 HIS A C 1
ATOM 1496 O O . HIS A 1 194 ? -12.297 -4.220 -16.737 1.00 91.50 194 HIS A O 1
ATOM 1502 N N . TRP A 1 195 ? -14.119 -4.406 -18.062 1.00 94.19 195 TRP A N 1
ATOM 1503 C CA . TRP A 1 195 ? -13.619 -5.470 -18.931 1.00 94.19 195 TRP A CA 1
ATOM 1504 C C . TRP A 1 195 ? -13.073 -4.891 -20.231 1.00 94.19 195 TRP A C 1
ATOM 1506 O O . TRP A 1 195 ? -13.722 -4.057 -20.859 1.00 94.19 195 TRP A O 1
ATOM 1516 N N . TYR A 1 196 ? -11.903 -5.367 -20.645 1.00 93.75 196 TYR A N 1
ATOM 1517 C CA . TYR A 1 196 ? -11.218 -4.904 -21.844 1.00 93.75 196 TYR A CA 1
ATOM 1518 C C . TYR A 1 196 ? -10.806 -6.078 -22.727 1.00 93.75 196 TYR A C 1
ATOM 1520 O O . TYR A 1 196 ? -10.325 -7.093 -22.224 1.00 93.75 196 TYR A O 1
ATOM 1528 N N . LEU A 1 197 ? -10.956 -5.914 -24.043 1.00 94.50 197 LEU A N 1
ATOM 1529 C CA . LEU A 1 197 ? -10.564 -6.916 -25.034 1.00 94.50 197 LEU A CA 1
ATOM 1530 C C . LEU A 1 197 ? -9.043 -6.915 -25.228 1.00 94.50 197 LEU A C 1
ATOM 1532 O O . LEU A 1 197 ? -8.457 -5.874 -25.536 1.00 94.50 197 LEU A O 1
ATOM 1536 N N . VAL A 1 198 ? -8.408 -8.080 -25.122 1.00 95.25 198 VAL A N 1
ATOM 1537 C CA . VAL A 1 198 ? -6.970 -8.266 -25.346 1.00 95.25 198 VAL A CA 1
ATOM 1538 C C . VAL A 1 198 ? -6.663 -8.314 -26.842 1.00 95.25 198 VAL A C 1
ATOM 1540 O O . VAL A 1 198 ? -7.061 -9.230 -27.560 1.00 95.25 198 VAL A O 1
ATOM 1543 N N . VAL A 1 199 ? -5.886 -7.342 -27.318 1.00 94.69 199 VAL A N 1
ATOM 1544 C CA . VAL A 1 199 ? -5.455 -7.232 -28.722 1.00 94.69 199 VAL A CA 1
ATOM 1545 C C . VAL A 1 199 ? -4.083 -7.871 -28.938 1.00 94.69 199 VAL A C 1
ATOM 1547 O O . VAL A 1 199 ? -3.824 -8.427 -30.006 1.00 94.69 199 VAL A O 1
ATOM 1550 N N . ARG A 1 200 ? -3.199 -7.805 -27.934 1.00 93.94 200 ARG A N 1
ATOM 1551 C CA . ARG A 1 200 ? -1.835 -8.350 -27.993 1.00 93.94 200 ARG A CA 1
ATOM 1552 C C . ARG A 1 200 ? -1.350 -8.778 -26.610 1.00 93.94 200 ARG A C 1
ATOM 1554 O O . ARG A 1 200 ? -1.602 -8.090 -25.627 1.00 93.94 200 ARG A O 1
ATOM 1561 N N . VAL A 1 201 ? -0.583 -9.865 -26.559 1.00 96.62 201 VAL A N 1
ATOM 1562 C CA . VAL A 1 201 ? -0.013 -10.426 -25.325 1.00 96.62 201 VAL A CA 1
ATOM 1563 C C . VAL A 1 201 ? 1.505 -10.200 -25.294 1.00 96.62 201 VAL A C 1
ATOM 1565 O O . VAL A 1 201 ? 2.258 -10.748 -26.103 1.00 96.62 201 VAL A O 1
ATOM 1568 N N . ASN A 1 202 ? 1.990 -9.387 -24.356 1.00 94.81 202 ASN A N 1
ATOM 1569 C CA . ASN A 1 202 ? 3.415 -9.093 -24.151 1.00 94.81 202 ASN A CA 1
ATOM 1570 C C . ASN A 1 202 ? 3.969 -9.899 -22.953 1.00 94.81 202 ASN A C 1
ATOM 1572 O O . ASN A 1 202 ? 3.199 -10.538 -22.237 1.00 94.81 202 ASN A O 1
ATOM 1576 N N . PRO A 1 203 ? 5.296 -9.934 -22.717 1.00 92.88 203 PRO A N 1
ATOM 1577 C CA . PRO A 1 203 ? 5.857 -10.733 -21.622 1.00 92.88 203 PRO A CA 1
ATOM 1578 C C . PRO A 1 203 ? 5.464 -10.244 -20.221 1.00 92.88 203 PRO A C 1
ATOM 1580 O O . PRO A 1 203 ? 5.308 -11.055 -19.321 1.00 92.88 203 PRO A O 1
ATOM 1583 N N . LYS A 1 204 ? 5.285 -8.928 -20.033 1.00 92.44 204 LYS A N 1
ATOM 1584 C CA . LYS A 1 204 ? 4.949 -8.312 -18.730 1.00 92.44 204 LYS A CA 1
ATOM 1585 C C . LYS A 1 204 ? 3.549 -7.692 -18.672 1.00 92.44 204 LYS A C 1
ATOM 1587 O O . LYS A 1 204 ? 3.110 -7.237 -17.620 1.00 92.44 204 LYS A O 1
ATOM 1592 N N . SER A 1 205 ? 2.860 -7.629 -19.804 1.00 95.19 205 SER A N 1
ATOM 1593 C CA . SER A 1 205 ? 1.601 -6.905 -19.937 1.00 95.19 205 SER A CA 1
ATOM 1594 C C . SER A 1 205 ? 0.771 -7.424 -21.102 1.00 95.19 205 SER A C 1
ATOM 1596 O O . SER A 1 205 ? 1.260 -8.161 -21.956 1.00 95.19 205 SER A O 1
ATOM 1598 N N . VAL A 1 206 ? -0.475 -6.980 -21.176 1.00 95.81 206 VAL A N 1
ATOM 1599 C CA . VAL A 1 206 ? -1.353 -7.152 -22.331 1.00 95.81 206 VAL A CA 1
ATOM 1600 C C . VAL A 1 206 ? -1.724 -5.787 -22.892 1.00 95.81 206 VAL A C 1
ATOM 1602 O O . VAL A 1 206 ? -1.932 -4.829 -22.147 1.00 95.81 206 VAL A O 1
ATOM 1605 N N . SER A 1 207 ? -1.787 -5.678 -24.215 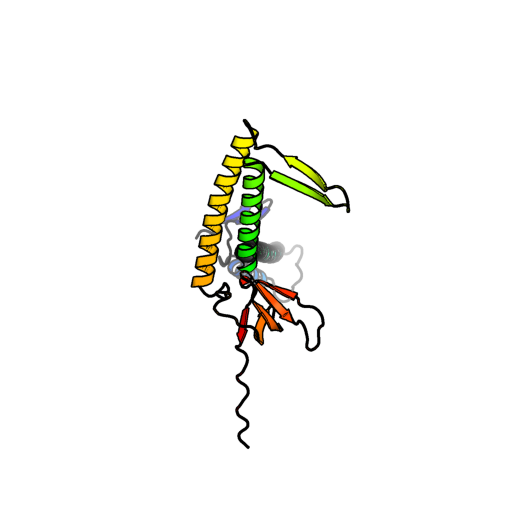1.00 95.81 207 SER A N 1
ATOM 1606 C CA . SER A 1 207 ? -2.348 -4.505 -24.877 1.00 95.81 207 SER A CA 1
ATOM 1607 C C . SER A 1 207 ? -3.831 -4.744 -25.109 1.00 95.81 207 SER A C 1
ATOM 1609 O O . SER A 1 207 ? -4.212 -5.720 -25.758 1.00 95.81 207 SER A O 1
ATOM 1611 N N . VAL A 1 208 ? -4.655 -3.848 -24.585 1.00 94.12 208 VAL A N 1
ATOM 1612 C CA . VAL A 1 208 ? -6.108 -3.951 -24.601 1.00 94.12 208 VAL A CA 1
ATOM 1613 C C . VAL A 1 208 ? -6.748 -2.822 -25.392 1.00 94.12 208 VAL A C 1
ATOM 1615 O O . VAL A 1 208 ? -6.184 -1.730 -25.527 1.00 94.12 208 VAL A O 1
ATOM 1618 N N . ARG A 1 209 ? -7.955 -3.077 -25.887 1.00 91.69 209 ARG A N 1
ATOM 1619 C CA . ARG A 1 209 ? -8.821 -2.062 -26.479 1.00 91.69 209 ARG A CA 1
ATOM 1620 C C . ARG A 1 209 ? -9.773 -1.520 -25.406 1.00 91.69 209 ARG A C 1
ATOM 1622 O O . ARG A 1 209 ? -10.433 -2.298 -24.725 1.00 91.69 209 ARG A O 1
ATOM 1629 N N . MET A 1 210 ? -9.815 -0.194 -25.243 1.00 85.69 210 MET A N 1
ATOM 1630 C CA . MET A 1 210 ? -10.558 0.458 -24.148 1.00 85.69 210 MET A CA 1
ATOM 1631 C C . MET A 1 210 ? -12.079 0.441 -24.356 1.00 85.69 210 MET A C 1
ATOM 1633 O O . MET A 1 210 ? -12.826 0.320 -23.394 1.00 85.69 210 MET A O 1
ATOM 1637 N N . HIS A 1 211 ? -12.524 0.583 -25.601 1.00 80.75 211 HIS A N 1
ATOM 1638 C CA . HIS A 1 211 ? -13.924 0.549 -26.020 1.00 80.75 211 HIS A CA 1
ATOM 1639 C C . HIS A 1 211 ? -14.005 -0.029 -27.433 1.00 80.75 211 HIS A C 1
ATOM 1641 O O . HIS A 1 211 ? -12.999 -0.067 -28.150 1.00 80.75 211 HIS A O 1
ATOM 1647 N N . ASP A 1 212 ? -15.183 -0.497 -27.831 1.00 78.12 212 ASP A N 1
ATOM 1648 C CA . ASP A 1 212 ? -15.363 -1.048 -29.168 1.00 78.12 212 ASP A CA 1
ATOM 1649 C C . ASP A 1 212 ? -15.066 0.010 -30.248 1.00 78.12 212 ASP A C 1
ATOM 1651 O O . ASP A 1 212 ? -15.391 1.184 -30.090 1.00 78.12 212 ASP A O 1
ATOM 1655 N N . GLY A 1 213 ? -14.356 -0.387 -31.303 1.00 76.19 213 GLY A N 1
ATOM 1656 C CA . GLY A 1 213 ? -13.919 0.520 -32.373 1.00 76.19 213 GLY A CA 1
ATOM 1657 C C . GLY A 1 213 ? -12.732 1.452 -32.065 1.00 76.19 213 GLY A C 1
ATOM 1658 O O . GLY A 1 213 ? -12.326 2.199 -32.954 1.00 76.19 213 GLY A O 1
ATOM 1659 N N . ALA A 1 214 ? -12.121 1.415 -30.871 1.00 82.75 214 ALA A N 1
ATOM 1660 C CA . ALA A 1 214 ? -10.976 2.288 -30.572 1.00 82.75 214 ALA A CA 1
ATOM 1661 C C . ALA A 1 214 ? -9.771 2.021 -31.503 1.00 82.75 214 ALA A C 1
ATOM 1663 O O . ALA A 1 214 ? -9.336 0.870 -31.667 1.00 82.75 214 ALA A O 1
ATOM 1664 N N . SER A 1 215 ? -9.197 3.096 -32.058 1.00 84.31 215 SER A N 1
ATOM 1665 C CA . SER A 1 215 ? -8.021 3.054 -32.943 1.00 84.31 215 SER A CA 1
ATOM 1666 C C . SER A 1 215 ? -6.693 2.906 -32.194 1.00 84.31 215 SER A C 1
ATOM 1668 O O . SER A 1 215 ? -5.692 2.513 -32.792 1.00 84.31 215 SER A O 1
ATOM 1670 N N . TRP A 1 216 ? -6.676 3.173 -30.885 1.00 86.31 216 TRP A N 1
ATOM 1671 C CA . TRP A 1 216 ? -5.500 3.023 -30.031 1.00 86.31 216 TRP A CA 1
ATOM 1672 C C . TRP A 1 216 ? -5.667 1.899 -29.005 1.00 86.31 216 TRP A C 1
ATOM 1674 O O . TRP A 1 216 ? -6.771 1.530 -28.599 1.00 86.31 216 TRP A O 1
ATOM 1684 N N . THR A 1 217 ? -4.532 1.374 -28.548 1.00 91.75 217 THR A N 1
ATOM 1685 C CA . THR A 1 217 ? -4.463 0.352 -27.499 1.00 91.75 217 THR A CA 1
ATOM 1686 C C . THR A 1 217 ? -3.859 0.923 -26.227 1.00 91.75 217 THR A C 1
ATOM 1688 O O . THR A 1 217 ? -2.924 1.719 -26.293 1.00 91.75 217 THR A O 1
ATOM 1691 N N . ASN A 1 218 ? -4.339 0.467 -25.072 1.00 92.69 218 ASN A N 1
ATOM 1692 C CA . ASN A 1 218 ? -3.714 0.739 -23.779 1.00 92.69 218 ASN A CA 1
ATOM 1693 C C . ASN A 1 218 ? -2.985 -0.511 -23.267 1.00 92.69 218 ASN A C 1
ATOM 1695 O O . ASN A 1 218 ? -3.275 -1.614 -23.717 1.00 92.69 218 ASN A O 1
ATOM 1699 N N . THR A 1 219 ? -2.035 -0.360 -22.348 1.00 94.75 219 THR A N 1
ATOM 1700 C CA . THR A 1 219 ? -1.262 -1.476 -21.790 1.00 94.75 219 THR A CA 1
ATOM 1701 C C . THR A 1 219 ? -1.648 -1.708 -20.336 1.00 94.75 219 THR A C 1
ATOM 1703 O O . THR A 1 219 ? -1.636 -0.777 -19.537 1.00 94.75 219 THR A O 1
ATOM 1706 N N . ILE A 1 220 ? -1.965 -2.954 -19.990 1.00 94.25 220 ILE A N 1
ATOM 1707 C CA . ILE A 1 220 ? -2.279 -3.383 -18.625 1.00 94.25 220 ILE A CA 1
ATOM 1708 C C . ILE A 1 220 ? -1.238 -4.419 -18.195 1.00 94.25 220 ILE A C 1
ATOM 1710 O O . ILE A 1 220 ? -1.055 -5.431 -18.871 1.00 94.25 220 ILE A O 1
ATOM 1714 N N . GLY A 1 221 ? -0.533 -4.161 -17.092 1.00 94.44 221 GLY A N 1
ATOM 1715 C CA . GLY A 1 221 ? 0.380 -5.133 -16.484 1.00 94.44 221 GLY A CA 1
ATOM 1716 C C . GLY A 1 221 ? -0.387 -6.312 -15.890 1.00 94.44 221 GLY A C 1
ATOM 1717 O O . GLY A 1 221 ? -1.486 -6.126 -15.369 1.00 94.44 221 GLY A O 1
ATOM 1718 N N . TYR A 1 222 ? 0.177 -7.521 -15.942 1.00 94.19 222 TYR A N 1
ATOM 1719 C CA . TYR A 1 222 ? -0.516 -8.713 -15.429 1.00 94.19 222 TYR A CA 1
ATOM 1720 C C . TYR A 1 222 ? -0.907 -8.596 -13.951 1.00 94.19 222 TYR A C 1
ATOM 1722 O O . TYR A 1 222 ? -1.962 -9.081 -13.543 1.00 94.19 222 TYR A O 1
ATOM 1730 N N . HIS A 1 223 ? -0.095 -7.896 -13.158 1.00 93.50 223 HIS A N 1
ATOM 1731 C CA . HIS A 1 223 ? -0.334 -7.654 -11.736 1.00 93.50 223 HIS A CA 1
ATOM 1732 C C . HIS A 1 223 ? -1.518 -6.729 -11.439 1.00 93.50 223 HIS A C 1
ATOM 1734 O O . HIS A 1 223 ? -1.957 -6.674 -10.295 1.00 93.50 223 HIS A O 1
ATOM 1740 N N . GLU A 1 224 ? -2.026 -6.003 -12.438 1.00 93.62 224 GLU A N 1
ATOM 1741 C CA . GLU A 1 224 ? -3.188 -5.115 -12.305 1.00 93.62 224 GLU A CA 1
ATOM 1742 C C . GLU A 1 224 ? -4.513 -5.784 -12.701 1.00 93.62 224 GLU A C 1
ATOM 1744 O O . GLU A 1 224 ? -5.578 -5.176 -12.554 1.00 93.62 224 GLU A O 1
ATOM 1749 N N . ILE A 1 225 ? -4.454 -7.003 -13.242 1.00 94.12 225 ILE A N 1
ATOM 1750 C CA . ILE A 1 225 ? -5.624 -7.747 -13.708 1.00 94.12 225 ILE A CA 1
ATOM 1751 C C . ILE A 1 225 ? -6.312 -8.391 -12.506 1.00 94.12 225 ILE A C 1
ATOM 1753 O O . ILE A 1 225 ? -5.678 -9.101 -11.732 1.00 94.12 225 ILE A O 1
ATOM 1757 N N . THR A 1 226 ? -7.613 -8.148 -12.362 1.00 92.94 226 THR A N 1
ATOM 1758 C CA . THR A 1 226 ? -8.435 -8.697 -11.269 1.00 92.94 226 THR A CA 1
ATOM 1759 C C . THR A 1 226 ? -9.357 -9.824 -11.720 1.00 92.94 226 THR A C 1
ATOM 1761 O O . THR A 1 226 ? -9.978 -10.477 -10.891 1.00 92.94 226 THR A O 1
ATOM 1764 N N . GLY A 1 227 ? -9.477 -10.043 -13.029 1.00 91.38 227 GLY A N 1
ATOM 1765 C CA . GLY A 1 227 ? -10.319 -11.086 -13.594 1.00 91.38 227 GLY A CA 1
ATOM 1766 C C . GLY A 1 227 ? -9.971 -11.368 -15.048 1.00 91.38 227 GLY A C 1
ATOM 1767 O O . GLY A 1 227 ? -9.479 -10.496 -15.765 1.00 91.38 227 GLY A O 1
ATOM 1768 N N . HIS A 1 228 ? -10.251 -12.586 -15.489 1.00 94.25 228 HIS A N 1
ATOM 1769 C CA . HIS A 1 228 ? -9.991 -13.064 -16.842 1.00 94.25 228 HIS A CA 1
ATOM 1770 C C . HIS A 1 228 ? -11.186 -13.879 -17.328 1.00 94.25 228 HIS A C 1
ATOM 1772 O O . HIS A 1 228 ? -11.798 -14.626 -16.564 1.00 94.25 228 HIS A O 1
ATOM 1778 N N . ARG A 1 229 ? -11.548 -13.687 -18.595 1.00 93.12 229 ARG A N 1
ATOM 1779 C CA . ARG A 1 229 ? -12.551 -14.472 -19.307 1.00 93.12 229 ARG A CA 1
ATOM 178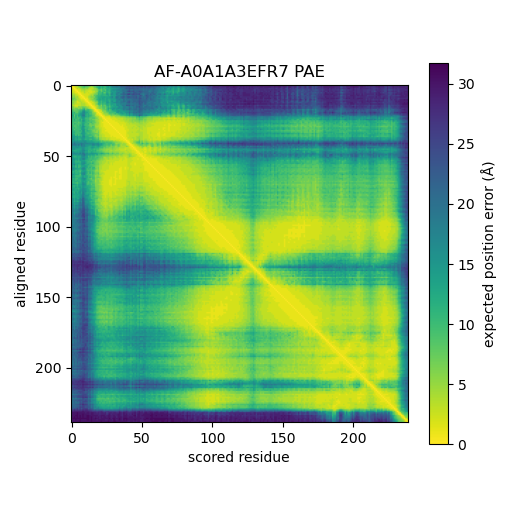0 C C . ARG A 1 229 ? -11.962 -14.866 -20.657 1.00 93.12 229 ARG A C 1
ATOM 1782 O O . ARG A 1 229 ? -11.586 -13.961 -21.409 1.00 93.12 229 ARG A O 1
ATOM 1789 N N . PRO A 1 230 ? -11.894 -16.167 -20.981 1.00 91.19 230 PRO A N 1
ATOM 1790 C CA . PRO A 1 230 ? -11.484 -16.586 -22.310 1.00 91.19 230 PRO A CA 1
ATOM 1791 C C . PRO A 1 230 ? -12.481 -16.057 -23.342 1.00 91.19 230 PRO A C 1
ATOM 1793 O O . PRO A 1 230 ? -13.660 -15.855 -23.024 1.00 91.19 230 PRO A O 1
ATOM 1796 N N . ALA A 1 231 ? -12.023 -15.840 -24.574 1.00 85.00 231 ALA A N 1
ATOM 1797 C CA . ALA A 1 231 ? -12.937 -15.594 -25.681 1.00 85.00 231 ALA A CA 1
ATOM 1798 C C . ALA A 1 231 ? -13.974 -16.730 -25.717 1.00 85.00 231 ALA A C 1
ATOM 1800 O O . ALA A 1 231 ? -13.617 -17.903 -25.842 1.00 85.00 231 ALA A O 1
ATOM 1801 N N . SER A 1 232 ? -15.257 -16.400 -25.558 1.00 66.31 232 SER A N 1
ATOM 1802 C CA . SER A 1 232 ? -16.334 -17.368 -25.748 1.00 66.31 232 SER A CA 1
ATOM 1803 C C . SER A 1 232 ? -16.162 -17.984 -27.133 1.00 66.31 232 SER A C 1
ATOM 1805 O O . SER A 1 232 ? -16.170 -17.248 -28.124 1.00 66.31 232 SER A O 1
ATOM 1807 N N . SER A 1 233 ? -15.976 -19.308 -27.199 1.00 43.53 233 SER A N 1
ATOM 1808 C CA . SER A 1 233 ? -16.032 -20.027 -28.475 1.00 43.53 233 SER A CA 1
ATOM 1809 C C . SER A 1 233 ? -17.309 -19.588 -29.195 1.00 43.53 233 SER A C 1
ATOM 1811 O O . SER A 1 233 ? -18.353 -19.522 -28.537 1.00 43.53 233 SER A O 1
ATOM 1813 N N . PRO A 1 234 ? -17.255 -19.223 -30.488 1.00 46.22 234 PRO A N 1
ATOM 1814 C CA . PRO A 1 234 ? -18.472 -18.910 -31.217 1.00 46.22 234 PRO A CA 1
ATOM 1815 C C . PRO A 1 234 ? -19.382 -20.132 -31.115 1.00 46.22 234 PRO A C 1
ATOM 1817 O O . PRO A 1 234 ? -18.981 -21.237 -31.476 1.00 46.22 234 PRO A O 1
ATOM 1820 N N . ALA A 1 235 ? -20.568 -19.941 -30.539 1.00 39.56 235 ALA A N 1
ATOM 1821 C CA . ALA A 1 235 ? -21.591 -20.965 -30.494 1.00 39.56 235 ALA A CA 1
ATOM 1822 C C . ALA A 1 235 ? -21.821 -21.461 -31.925 1.00 39.56 235 ALA A C 1
ATOM 1824 O O . ALA A 1 235 ? -22.159 -20.668 -32.807 1.00 39.56 235 ALA A O 1
ATOM 1825 N N . THR A 1 236 ? -21.593 -22.756 -32.141 1.00 38.62 236 THR A N 1
ATOM 1826 C CA . THR A 1 236 ? -22.027 -23.491 -33.325 1.00 38.62 236 THR A CA 1
ATOM 1827 C C . THR A 1 236 ? -23.487 -23.137 -33.582 1.00 38.62 236 THR A C 1
ATOM 1829 O O . THR A 1 236 ? -24.375 -23.535 -32.834 1.00 38.62 236 THR A O 1
ATOM 1832 N N . THR A 1 237 ? -23.724 -22.310 -34.595 1.00 39.03 237 THR A N 1
ATOM 1833 C CA . THR A 1 237 ? -25.044 -22.162 -35.197 1.00 39.03 237 THR A CA 1
ATOM 1834 C C . THR A 1 237 ? -25.108 -23.260 -36.245 1.00 39.03 237 THR A C 1
ATOM 1836 O O . THR A 1 237 ? -24.642 -23.065 -37.365 1.00 39.03 237 THR A O 1
ATOM 1839 N N . ASP A 1 238 ? -25.564 -24.441 -35.828 1.00 36.88 238 ASP A N 1
ATOM 1840 C CA . ASP A 1 238 ? -26.006 -25.476 -36.760 1.00 36.88 238 ASP A CA 1
ATOM 1841 C C . ASP A 1 238 ? -27.220 -24.926 -37.518 1.00 36.88 238 ASP A C 1
ATOM 1843 O O . ASP A 1 238 ? -28.168 -24.413 -36.911 1.00 36.88 238 ASP A O 1
ATOM 1847 N N . GLY A 1 239 ? -27.125 -24.965 -38.846 1.00 42.94 239 GLY A N 1
ATOM 1848 C CA . GLY A 1 239 ? -28.226 -24.729 -39.779 1.00 42.94 239 GLY A CA 1
ATOM 1849 C C . GLY A 1 239 ? -28.846 -26.033 -40.255 1.00 42.94 239 GLY A C 1
ATOM 1850 O O . GLY A 1 239 ? -28.225 -27.099 -40.046 1.00 42.94 239 GLY A O 1
#

Mean predicted aligned error: 10.69 Å

Sequence (239 aa):
MTIEIIHNAAEGTLVHGTARGDGTNTILWDAEQRAVAALPPGGEPIKIGHHSERRHRNAIARAHDATRRAIDATDVADRASARAQAAATTTAHRYNPVTVKNRIEKLEAEQRADQRSLDGHRRVIARSATHEYVDEFGPATGPCRDRVIARMAQRSDEIAYWTAIYADLQASGVASTHSRDTISRGDFVQRRGHWYLVVRVNPKSVSVRMHDGASWTNTIGYHEITGHRPASSPATTDG